Protein AF-A0A146K5E7-F1 (afdb_monomer)

Mean predicted aligned error: 3.55 Å

Sequence (218 aa):
MQFFDLKCENVTLSFTNFGGQILQYTKNGKKMLFMSKYAVMDGSKPIRGGIPICWPWFGSIRSPQHGTARTSLFTITQQSALNDLICVEMEFEDKLNELKLQEQITATPQKLQIRFKTTNLSDKFQIYSTAMHTYFAIEPQKFETRSFDGCNAFDKLQNRETIIDNLKIDCPTDLIINKTGEILFGQSNKIKLCHNGNKTVVWNPWQDASKIQDLKHY

Organism: NCBI:txid1076344

InterPro domains:
  IPR008183 Aldose 1-/Glucose-6-phosphate 1-epimerase [PF01263] (10-212)
  IPR011013 Galactose mutarotase-like domain superfamily [SSF74650] (7-210)
  IPR014718 Glycoside hydrolase-type carbohydrate-binding [G3DSA:2.70.98.10] (1-218)

pLDDT: mean 95.05, std 5.93, range [55.75, 98.88]

Solvent-accessible surface area (backbone atoms only — not comparable to full-atom values): 11903 Å² total; per-residue (Å²): 130,56,78,47,76,48,62,42,93,39,23,35,44,30,32,26,36,47,15,64,19,42,44,38,44,28,32,72,88,41,66,50,34,28,60,39,95,54,40,55,86,82,70,88,52,65,56,44,40,8,33,36,34,21,24,60,30,58,54,74,86,49,88,56,62,22,29,56,41,29,71,32,74,33,48,76,78,44,76,52,58,55,94,41,39,33,40,39,29,35,35,39,72,43,76,90,78,31,34,33,43,36,40,41,38,40,40,32,58,88,47,79,46,77,47,80,49,78,44,79,73,53,100,62,95,80,89,70,38,74,42,77,57,65,31,61,53,65,62,50,88,45,42,41,38,69,67,50,53,76,29,51,27,39,33,66,86,79,71,42,79,47,68,37,69,70,60,68,52,90,55,68,40,48,34,47,30,62,44,58,44,73,39,42,28,30,68,90,51,72,41,78,48,75,48,90,56,78,57,41,76,50,74,40,55,47,80,55,21,49,76,36,83,45,34,51,87,96

Foldseek 3Di:
DDWDWADDPFWIWIAAQQLRFTAWIGGNNRTWKDAFPLFDDPLPDAGGIGWGKQPQAAAVPDPPHSDDSRSDGWDWPDWDHDDQWTWTKTKDQDPVQQKIWIWIWIGGNVDIDIDIDIDRRDPDDDRGDIDGPTGTPADQQQKWWPQQAQWWKAWPVVRDIDGDDGDGDPAFGWIKTQDAAWTFIGHPSPDIDHDPDRTDIDGDRVVCLCVVSRSVPD

Secondary structure (DSSP, 8-state):
--EEEEE-SSEEEEEESBTT-EEEEEETTEE-B-B-TT---SSSS--SBSB-EEBS--TTSSSSTTBSGGGSBPEEEEEEEETTEEEEEEEEEETTTTEEEEEEEEE-SS-EEEEEEEEE-SSS------EE---B---GGG---STTTT-EEEETTTTEEEE-SS---SS-EEEEE---EEEEESGGG-EEEEE-SS-EEEEE-GGGGGGSGGGTT-

Radius of gyration: 17.41 Å; Cα contacts (8 Å, |Δi|>4): 526; chains: 1; bounding box: 46×33×42 Å

Nearest PDB structures (foldseek):
  2ciq-assembly1_A  TM=8.751E-01  e=3.608E-13  Saccharomyces cerevisiae S288C
  1jov-assembly1_A  TM=8.514E-01  e=2.659E-12  Haemophilus influenzae
  7wzg-assembly1_A  TM=7.069E-01  e=1.902E+00  Streptomyces sp.
  3hdj-assembly1_B  TM=7.251E-01  e=4.316E+00  Bordetella pertussis
  4hxg-assembly2_K  TM=2.641E-01  e=1.631E+00  Pyrococcus horikoshii OT3

Structure (mmCIF, N/CA/C/O backbone):
data_AF-A0A146K5E7-F1
#
_entry.id   AF-A0A146K5E7-F1
#
loop_
_atom_site.group_PDB
_atom_site.id
_atom_site.type_symbol
_atom_site.label_atom_id
_atom_site.label_alt_id
_atom_site.label_comp_id
_atom_site.label_asym_id
_atom_site.label_entity_id
_atom_site.label_seq_id
_atom_site.pdbx_PDB_ins_code
_atom_site.Cartn_x
_atom_site.Cartn_y
_atom_site.Cartn_z
_atom_site.occupancy
_atom_site.B_iso_or_equiv
_atom_site.auth_seq_id
_atom_site.auth_comp_id
_atom_site.auth_asym_id
_atom_site.auth_atom_id
_atom_site.pdbx_PDB_model_num
ATOM 1 N N . MET A 1 1 ? -4.242 -12.818 14.002 1.00 92.69 1 MET A N 1
ATOM 2 C CA . MET A 1 1 ? -4.664 -11.978 12.863 1.00 92.69 1 MET A CA 1
ATOM 3 C C . MET A 1 1 ? -6.147 -11.697 13.000 1.00 92.69 1 MET A C 1
ATOM 5 O O . MET A 1 1 ? -6.884 -12.608 13.353 1.00 92.69 1 MET A O 1
ATOM 9 N N . GLN A 1 2 ? -6.565 -10.456 12.786 1.00 97.00 2 GLN A N 1
ATOM 10 C CA . GLN A 1 2 ? -7.952 -10.002 12.895 1.00 97.00 2 GLN A CA 1
ATOM 11 C C . GLN A 1 2 ? -8.304 -9.114 11.699 1.00 97.00 2 GLN A C 1
ATOM 13 O O . GLN A 1 2 ? -7.425 -8.471 11.119 1.00 97.00 2 GLN A O 1
ATOM 18 N N . PHE A 1 3 ? -9.586 -9.086 11.344 1.00 98.12 3 PHE A N 1
ATOM 19 C CA . PHE A 1 3 ? -10.143 -8.273 10.267 1.00 98.12 3 PHE A CA 1
ATOM 20 C C . PHE A 1 3 ? -11.179 -7.322 10.840 1.00 98.12 3 PHE A C 1
ATOM 22 O O . PHE A 1 3 ? -11.959 -7.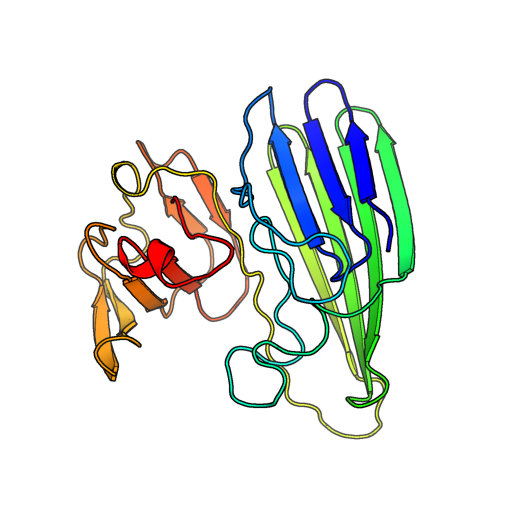707 11.711 1.00 98.12 3 PHE A O 1
ATOM 29 N N . PHE A 1 4 ? -11.182 -6.095 10.339 1.00 98.44 4 PHE A N 1
ATOM 30 C CA . PHE A 1 4 ? -11.997 -5.012 10.857 1.00 98.44 4 PHE A CA 1
ATOM 31 C C . PHE A 1 4 ? -12.701 -4.309 9.709 1.00 98.44 4 PHE A C 1
ATOM 33 O O . PHE A 1 4 ? -12.094 -4.049 8.670 1.00 98.44 4 PHE A O 1
ATOM 40 N N . ASP A 1 5 ? -13.962 -3.960 9.943 1.00 98.12 5 ASP A N 1
ATOM 41 C CA . ASP A 1 5 ? -14.767 -3.121 9.067 1.00 98.12 5 ASP A CA 1
ATOM 42 C C . ASP A 1 5 ? -15.317 -1.955 9.885 1.00 98.12 5 ASP A C 1
ATOM 44 O O . ASP A 1 5 ? -16.216 -2.128 10.710 1.00 98.12 5 ASP A O 1
ATOM 48 N N . LEU A 1 6 ? -14.790 -0.756 9.646 1.00 98.44 6 LEU A N 1
ATOM 49 C CA . LEU A 1 6 ? -15.322 0.478 10.218 1.00 98.44 6 LEU A CA 1
ATOM 50 C C . LEU A 1 6 ? -16.209 1.166 9.188 1.00 98.44 6 LEU A C 1
ATOM 52 O O . LEU A 1 6 ? -15.843 1.276 8.016 1.00 98.44 6 LEU A O 1
ATOM 56 N N . LYS A 1 7 ? -17.391 1.609 9.621 1.00 97.88 7 LYS A N 1
ATOM 57 C CA . LYS A 1 7 ? -18.431 2.154 8.745 1.00 97.88 7 LYS A CA 1
ATOM 58 C C . LYS A 1 7 ? -18.993 3.450 9.315 1.00 97.88 7 LYS A C 1
ATOM 60 O O . LYS A 1 7 ? -19.363 3.508 10.484 1.00 97.88 7 LYS A O 1
ATOM 65 N N . CYS A 1 8 ? -19.096 4.450 8.454 1.00 96.81 8 CYS A N 1
ATOM 66 C CA . CYS A 1 8 ? -19.995 5.587 8.595 1.00 96.81 8 CYS A CA 1
ATOM 67 C C . CYS A 1 8 ? -21.004 5.554 7.435 1.00 96.81 8 CYS A C 1
ATOM 69 O O . CYS A 1 8 ? -21.017 4.599 6.655 1.00 96.81 8 CYS A O 1
ATOM 71 N N . GLU A 1 9 ? -21.850 6.575 7.319 1.00 95.44 9 GLU A N 1
ATOM 72 C CA . GLU A 1 9 ? -22.898 6.640 6.298 1.00 95.44 9 GLU A CA 1
ATOM 73 C C . GLU A 1 9 ? -22.314 6.559 4.881 1.00 95.44 9 GLU A C 1
ATOM 75 O O . GLU A 1 9 ? -22.740 5.741 4.066 1.00 95.44 9 GLU A O 1
ATOM 80 N N . ASN A 1 10 ? -21.273 7.349 4.610 1.00 96.75 10 ASN A N 1
ATOM 81 C CA . ASN A 1 10 ? -20.741 7.534 3.260 1.00 96.75 10 ASN A CA 1
ATOM 82 C C . ASN A 1 10 ? -19.322 6.981 3.072 1.00 96.75 10 ASN A C 1
ATOM 84 O O . ASN A 1 10 ? -18.736 7.099 1.989 1.00 96.75 10 ASN A O 1
ATOM 88 N N . VAL A 1 11 ? -18.747 6.363 4.105 1.00 98.44 11 VAL A N 1
ATOM 89 C CA . VAL A 1 11 ? -17.398 5.794 4.058 1.00 98.44 11 VAL A CA 1
ATOM 90 C C . VAL A 1 11 ? -17.311 4.467 4.806 1.00 98.44 11 VAL A C 1
ATOM 92 O O . VAL A 1 11 ? -17.855 4.292 5.891 1.00 98.44 11 VAL A O 1
ATOM 95 N N . THR A 1 12 ? -16.604 3.505 4.219 1.00 98.56 12 THR A N 1
ATOM 96 C CA . THR A 1 12 ? -16.236 2.240 4.863 1.00 98.56 12 THR A CA 1
ATOM 97 C C . THR A 1 12 ? -14.750 1.983 4.660 1.00 98.56 12 THR A C 1
ATOM 99 O O . THR A 1 12 ? -14.242 2.119 3.542 1.00 98.56 12 THR A O 1
ATOM 102 N N . LEU A 1 13 ? -14.069 1.579 5.729 1.00 98.81 13 LEU A N 1
ATOM 103 C CA . LEU A 1 13 ? -12.675 1.155 5.715 1.00 98.81 13 LEU A CA 1
ATOM 104 C C . LEU A 1 13 ? -12.583 -0.280 6.239 1.00 98.81 13 LEU A C 1
ATOM 106 O O . LEU A 1 13 ? -12.915 -0.539 7.396 1.00 98.81 13 LEU A O 1
ATOM 110 N N . SER A 1 14 ? -12.103 -1.183 5.389 1.00 98.81 14 SER A N 1
ATOM 111 C CA . SER A 1 14 ? -11.778 -2.561 5.755 1.00 98.81 14 SER A CA 1
ATOM 112 C C . SER A 1 14 ? -10.267 -2.698 5.892 1.00 98.81 14 SER A C 1
ATOM 114 O O . SER A 1 14 ? -9.534 -2.318 4.972 1.00 98.81 14 SER A O 1
ATOM 116 N N . PHE A 1 15 ? -9.786 -3.259 6.996 1.00 98.81 15 PHE A N 1
ATOM 117 C CA . PHE A 1 15 ? -8.355 -3.443 7.255 1.00 98.81 15 PHE A CA 1
ATOM 118 C C . PHE A 1 15 ? -8.085 -4.687 8.107 1.00 98.81 15 PHE A C 1
ATOM 120 O O . PHE A 1 15 ? -8.995 -5.300 8.666 1.00 98.81 15 PHE A O 1
ATOM 127 N N . THR A 1 16 ? -6.820 -5.083 8.195 1.00 98.75 16 THR A N 1
ATOM 128 C CA . THR A 1 16 ? -6.357 -6.149 9.085 1.00 98.75 16 THR A CA 1
ATOM 129 C C . THR A 1 16 ? -5.114 -5.706 9.837 1.00 98.75 16 THR A C 1
ATOM 131 O O . THR A 1 16 ? -4.283 -4.966 9.314 1.00 98.75 16 THR A O 1
ATOM 134 N N . ASN A 1 17 ? -4.959 -6.193 11.067 1.00 98.38 17 ASN A N 1
ATOM 135 C CA . ASN A 1 17 ? -3.729 -5.970 11.815 1.00 98.38 17 ASN A CA 1
ATOM 136 C C . ASN A 1 17 ? -2.553 -6.814 11.291 1.00 98.38 17 ASN A C 1
ATOM 138 O O . ASN A 1 17 ? -1.414 -6.567 11.665 1.00 98.38 17 ASN A O 1
ATOM 142 N N . PHE A 1 18 ? -2.790 -7.802 10.425 1.00 98.62 18 PHE A N 1
ATOM 143 C CA . PHE A 1 18 ? -1.712 -8.479 9.711 1.00 98.62 18 PHE A CA 1
ATOM 144 C C . PHE A 1 18 ? -1.231 -7.603 8.555 1.00 98.62 18 PHE A C 1
ATOM 146 O O . PHE A 1 18 ? -1.977 -7.282 7.635 1.00 98.62 18 PHE A O 1
ATOM 153 N N . GLY A 1 19 ? 0.022 -7.182 8.625 1.00 98.38 19 GLY A N 1
ATOM 154 C CA . GLY A 1 19 ? 0.629 -6.283 7.662 1.00 98.38 19 GLY A CA 1
ATOM 155 C C . GLY A 1 19 ? 0.260 -4.811 7.812 1.00 98.38 19 GLY A C 1
ATOM 156 O O . GLY A 1 19 ? 0.657 -4.042 6.940 1.00 98.38 19 GLY A O 1
ATOM 157 N N . GLY A 1 20 ? -0.525 -4.435 8.834 1.00 98.25 20 GLY A N 1
ATOM 158 C CA . GLY A 1 20 ? -1.159 -3.108 8.904 1.00 98.25 20 GLY A CA 1
ATOM 159 C C . GLY A 1 20 ? -2.031 -2.824 7.674 1.00 98.25 20 GLY A C 1
ATOM 160 O O . GLY A 1 20 ? -2.180 -1.695 7.229 1.00 98.25 20 GLY A O 1
ATOM 161 N N . GLN A 1 21 ? -2.537 -3.869 7.016 1.00 98.81 21 GLN A N 1
ATOM 162 C CA . GLN A 1 21 ? -2.952 -3.746 5.629 1.00 98.81 21 GLN A CA 1
ATOM 163 C C . GLN A 1 21 ? -4.383 -3.219 5.507 1.00 98.81 21 GLN A C 1
ATOM 165 O O . GLN A 1 21 ? -5.346 -3.866 5.931 1.00 98.81 21 GLN A O 1
ATOM 170 N N . ILE A 1 22 ? -4.540 -2.087 4.818 1.00 98.88 22 ILE A N 1
ATOM 171 C CA . ILE A 1 22 ? -5.841 -1.655 4.299 1.00 98.88 22 ILE A CA 1
ATOM 172 C C . ILE A 1 22 ? -6.260 -2.626 3.194 1.00 98.88 22 ILE A C 1
ATOM 174 O O . ILE A 1 22 ? -5.533 -2.829 2.221 1.00 98.88 22 ILE A O 1
ATOM 178 N N . LEU A 1 23 ? -7.451 -3.204 3.326 1.00 98.75 23 LEU A N 1
ATOM 179 C CA . LEU A 1 23 ? -8.024 -4.154 2.372 1.00 98.75 23 LEU A CA 1
ATOM 180 C C . LEU A 1 23 ? -8.974 -3.461 1.397 1.00 98.75 23 LEU A C 1
ATOM 182 O O . LEU A 1 23 ? -8.960 -3.735 0.200 1.00 98.75 23 LEU A O 1
ATOM 186 N N . GLN A 1 24 ? -9.806 -2.546 1.892 1.00 98.62 24 GLN A N 1
ATOM 187 C CA . GLN A 1 24 ? -10.763 -1.826 1.063 1.00 98.62 24 GLN A CA 1
ATOM 188 C C . GLN A 1 24 ? -11.038 -0.434 1.625 1.00 98.62 24 GLN A C 1
ATOM 190 O O . GLN A 1 24 ? -11.149 -0.245 2.831 1.00 98.62 24 GLN A O 1
ATOM 195 N N . TYR A 1 25 ? -11.214 0.526 0.723 1.00 98.69 25 TYR A N 1
ATOM 196 C CA . TYR A 1 25 ? -11.738 1.850 1.024 1.00 98.69 25 TYR A CA 1
ATOM 197 C C . TYR A 1 25 ? -12.917 2.097 0.090 1.00 98.69 25 TYR A C 1
ATOM 199 O O . TYR A 1 25 ? -12.762 2.145 -1.132 1.00 98.69 25 TYR A O 1
ATOM 207 N N . THR A 1 26 ? -14.107 2.203 0.671 1.00 98.38 26 THR A N 1
ATOM 208 C CA . THR A 1 26 ? -15.344 2.465 -0.064 1.00 98.38 26 THR A CA 1
ATOM 209 C C . THR A 1 26 ? -15.821 3.862 0.288 1.00 98.38 26 THR A C 1
ATOM 211 O O . THR A 1 26 ? -16.031 4.152 1.462 1.00 98.38 26 THR A O 1
ATOM 214 N N . LYS A 1 27 ? -16.007 4.716 -0.720 1.00 96.62 27 LYS A N 1
ATOM 215 C CA . LYS A 1 27 ? -16.558 6.067 -0.557 1.00 96.62 27 LYS A CA 1
ATOM 216 C C . LYS A 1 27 ? -17.811 6.222 -1.404 1.00 96.62 27 LYS A C 1
ATOM 218 O O . LYS A 1 27 ? -17.782 5.866 -2.581 1.00 96.62 27 LYS A O 1
ATOM 223 N N . ASN A 1 28 ? -18.900 6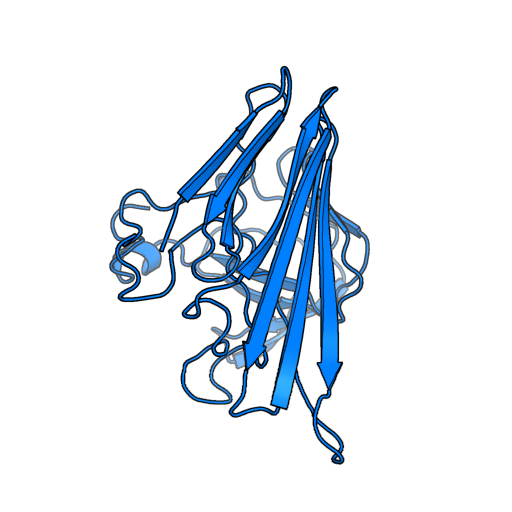.726 -0.829 1.00 96.12 28 ASN A N 1
ATOM 224 C CA . ASN A 1 28 ? -20.189 6.910 -1.51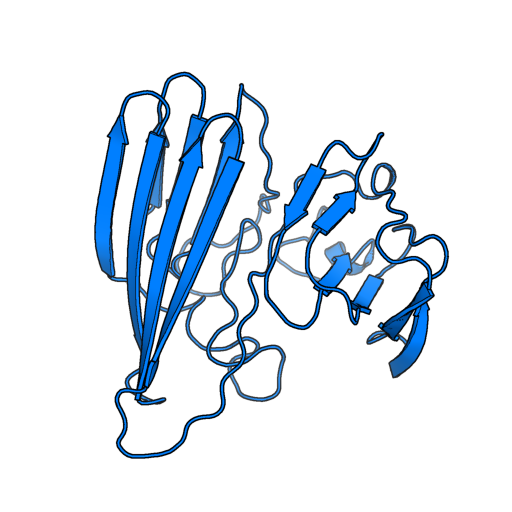1 1.00 96.12 28 ASN A CA 1
ATOM 225 C C . ASN A 1 28 ? -20.618 5.651 -2.296 1.00 96.12 28 ASN A C 1
ATOM 227 O O . ASN A 1 28 ? -20.927 5.717 -3.484 1.00 96.12 28 ASN A O 1
ATOM 231 N N . GLY A 1 29 ? -20.496 4.473 -1.673 1.00 95.31 29 GLY A N 1
ATOM 232 C CA . GLY A 1 29 ? -20.800 3.177 -2.297 1.00 95.31 29 GLY A CA 1
ATOM 233 C C . GLY A 1 29 ? -19.790 2.670 -3.341 1.00 95.31 29 GLY A C 1
ATOM 234 O O . GLY A 1 29 ? -19.919 1.542 -3.816 1.00 95.31 29 GLY A O 1
ATOM 235 N N . LYS A 1 30 ? -18.752 3.441 -3.691 1.00 95.44 30 LYS A N 1
ATOM 236 C CA . LYS A 1 30 ? -17.731 3.053 -4.675 1.00 95.44 30 LYS A CA 1
ATOM 237 C C . LYS A 1 30 ? -16.485 2.474 -4.006 1.00 95.44 30 LYS A C 1
ATOM 239 O O . LYS A 1 30 ? -15.800 3.172 -3.258 1.00 95.44 30 LYS A O 1
ATOM 244 N N . LYS A 1 31 ? -16.154 1.221 -4.335 1.00 96.69 31 LYS A N 1
ATOM 245 C CA . LYS A 1 31 ? -14.881 0.580 -3.962 1.00 96.69 31 LYS A CA 1
ATOM 246 C C . LYS A 1 31 ? -13.724 1.231 -4.714 1.00 96.69 31 LYS A C 1
ATOM 248 O O . LYS A 1 31 ? -13.786 1.382 -5.934 1.00 96.69 31 LYS A O 1
ATOM 253 N N . MET A 1 32 ? -12.676 1.603 -3.989 1.00 97.56 32 MET A N 1
ATOM 254 C CA . MET A 1 32 ? -11.515 2.296 -4.551 1.00 97.56 32 MET A CA 1
ATOM 255 C C . MET A 1 32 ? -10.300 1.383 -4.718 1.00 97.56 32 MET A C 1
ATOM 257 O O . MET A 1 32 ? -9.424 1.686 -5.530 1.00 97.56 32 MET A O 1
ATOM 261 N N . LEU A 1 33 ? -10.246 0.274 -3.978 1.00 98.19 33 LEU A N 1
ATOM 262 C CA . LEU A 1 33 ? -9.114 -0.646 -3.968 1.00 98.19 33 LEU A CA 1
ATOM 263 C C . LEU A 1 33 ? -9.488 -1.997 -4.572 1.00 98.19 33 LEU A C 1
ATOM 265 O O . LEU A 1 33 ? -10.589 -2.514 -4.366 1.00 98.19 33 LEU A O 1
ATOM 269 N N . PHE A 1 34 ? -8.558 -2.572 -5.322 1.00 97.06 34 PHE A N 1
ATOM 270 C CA . PHE A 1 34 ? -8.668 -3.927 -5.834 1.00 97.06 34 PHE A CA 1
ATOM 271 C C . PHE A 1 34 ? -8.241 -4.921 -4.754 1.00 97.06 34 PHE A C 1
ATOM 273 O O . PHE A 1 34 ? -7.200 -4.758 -4.123 1.00 97.06 34 PHE A O 1
ATOM 280 N N . MET A 1 35 ? -9.024 -5.983 -4.591 1.00 96.50 35 MET A N 1
ATOM 281 C CA . MET A 1 35 ? -8.689 -7.144 -3.774 1.00 96.50 35 MET A CA 1
ATOM 282 C C . MET A 1 35 ? -8.812 -8.393 -4.627 1.00 96.50 35 MET A C 1
ATOM 284 O O . MET A 1 35 ? -9.815 -8.563 -5.323 1.00 96.50 35 MET A O 1
ATOM 288 N N . SER A 1 36 ? -7.818 -9.278 -4.561 1.00 95.19 36 SER A N 1
ATOM 289 C CA . SER A 1 36 ? -7.945 -10.560 -5.238 1.00 95.19 36 SER A CA 1
ATOM 290 C C . SER A 1 36 ? -9.013 -11.421 -4.570 1.00 95.19 36 SER A C 1
ATOM 292 O O . SER A 1 36 ? -9.027 -11.576 -3.350 1.00 95.19 36 SER A O 1
ATOM 294 N N . LYS A 1 37 ? -9.852 -12.065 -5.388 1.00 91.62 37 LYS A N 1
ATOM 295 C CA . LYS A 1 37 ? -10.799 -13.097 -4.940 1.00 91.62 37 LYS A CA 1
ATOM 296 C C . LYS A 1 37 ? -10.119 -14.381 -4.439 1.00 91.62 37 LYS A C 1
ATOM 298 O O . LYS A 1 37 ? -10.773 -15.193 -3.800 1.00 91.62 37 LYS A O 1
ATOM 303 N N . TYR A 1 38 ? -8.824 -14.548 -4.720 1.00 92.50 38 TYR A N 1
ATOM 304 C CA . TYR A 1 38 ? -7.989 -15.663 -4.256 1.00 92.50 38 TYR A CA 1
ATOM 305 C C . TYR A 1 38 ? -6.900 -15.207 -3.284 1.00 92.50 38 TYR A C 1
ATOM 307 O O . TYR A 1 38 ? -5.903 -15.903 -3.103 1.00 92.50 38 TYR A O 1
ATOM 315 N N . ALA A 1 39 ? -7.043 -14.016 -2.696 1.00 93.88 39 ALA A N 1
ATOM 316 C CA . ALA A 1 39 ? -6.140 -13.597 -1.639 1.00 93.88 39 ALA A CA 1
ATOM 317 C C . ALA A 1 39 ? -6.180 -14.630 -0.503 1.00 93.88 39 ALA A C 1
ATOM 319 O O . ALA A 1 39 ? -7.252 -15.004 -0.028 1.00 93.88 39 ALA A O 1
ATOM 320 N N . VAL A 1 40 ? -5.006 -15.092 -0.079 1.00 94.25 40 VAL A N 1
ATOM 321 C CA . VAL A 1 40 ? -4.879 -15.961 1.090 1.00 94.25 40 VAL A CA 1
ATOM 322 C C . VAL A 1 40 ? -4.871 -15.084 2.338 1.00 94.25 40 VAL A C 1
ATOM 324 O O . VAL A 1 40 ? -4.074 -14.155 2.446 1.00 94.25 40 VAL A O 1
ATOM 327 N N . MET A 1 41 ? -5.801 -15.371 3.248 1.00 95.12 41 MET A N 1
ATOM 328 C CA . MET A 1 41 ? -6.160 -14.521 4.390 1.00 95.12 41 MET A CA 1
ATOM 329 C C . MET A 1 41 ? -5.860 -15.202 5.738 1.00 95.12 41 MET A C 1
ATOM 331 O O . MET A 1 41 ? -6.421 -14.824 6.760 1.00 95.12 41 MET A O 1
ATOM 335 N N . ASP A 1 42 ? -5.004 -16.226 5.743 1.00 94.88 42 ASP A N 1
ATOM 336 C CA . ASP A 1 42 ? -4.651 -17.032 6.924 1.00 94.88 42 ASP A CA 1
ATOM 337 C C . ASP A 1 42 ? -3.335 -16.594 7.601 1.00 94.88 42 ASP A C 1
ATOM 339 O O . ASP A 1 42 ? -2.924 -17.176 8.603 1.00 94.88 42 ASP A O 1
ATOM 343 N N . GLY A 1 43 ? -2.670 -15.569 7.059 1.00 94.50 43 GLY A N 1
ATOM 344 C CA . GLY A 1 43 ? -1.390 -15.061 7.556 1.00 94.50 43 GLY A CA 1
ATOM 345 C C . GLY A 1 43 ? -0.158 -15.860 7.112 1.00 94.50 43 GLY A C 1
ATOM 346 O O . GLY A 1 43 ? 0.955 -15.502 7.487 1.00 94.50 43 GLY A O 1
ATOM 347 N N . SER A 1 44 ? -0.311 -16.905 6.291 1.00 94.00 44 SER A N 1
ATOM 348 C CA . SER A 1 44 ? 0.812 -17.706 5.772 1.00 94.00 44 SER A CA 1
ATOM 349 C C . SER A 1 44 ? 1.676 -16.963 4.749 1.00 94.00 44 SER A C 1
ATOM 351 O O . SER A 1 44 ? 2.833 -17.322 4.529 1.00 94.00 44 SER A O 1
ATOM 353 N N . LYS A 1 45 ? 1.127 -15.926 4.105 1.00 94.38 45 LYS A N 1
ATOM 354 C CA . LYS A 1 45 ? 1.814 -15.103 3.102 1.00 94.38 45 LYS A CA 1
ATOM 355 C C . LYS A 1 45 ? 1.196 -13.702 2.991 1.00 94.38 45 LYS A C 1
ATOM 357 O O . LYS A 1 45 ? 0.089 -13.491 3.485 1.00 94.38 45 LYS A O 1
ATOM 362 N N . PRO A 1 46 ? 1.873 -12.743 2.326 1.00 96.12 46 PRO A N 1
ATOM 363 C CA . PRO A 1 46 ? 1.315 -11.413 2.097 1.00 96.12 46 PRO A CA 1
ATOM 364 C C . PRO A 1 46 ? -0.033 -11.454 1.368 1.00 96.12 46 PRO A C 1
ATOM 366 O O . PRO A 1 46 ? -0.200 -12.183 0.386 1.00 96.12 46 PRO A O 1
ATOM 369 N N . ILE A 1 47 ? -0.965 -10.608 1.800 1.00 97.44 47 ILE A N 1
ATOM 370 C CA . ILE A 1 47 ? -2.307 -10.522 1.221 1.00 97.44 47 ILE A CA 1
ATOM 371 C C . ILE A 1 47 ? -2.256 -9.822 -0.143 1.00 97.44 47 ILE A C 1
ATOM 373 O O . ILE A 1 47 ? -1.706 -8.726 -0.292 1.00 97.44 47 ILE A O 1
ATOM 377 N N . ARG A 1 48 ? -2.885 -10.433 -1.154 1.00 96.88 48 ARG A N 1
ATOM 378 C CA . ARG A 1 48 ? -2.927 -9.909 -2.526 1.00 96.88 48 ARG A CA 1
ATOM 379 C C . ARG A 1 48 ? -4.075 -8.912 -2.737 1.00 96.88 48 ARG A C 1
ATOM 381 O O . ARG A 1 48 ? -5.211 -9.307 -3.000 1.00 96.88 48 ARG A O 1
ATOM 388 N N . GLY A 1 49 ? -3.746 -7.624 -2.718 1.00 97.44 49 GLY A N 1
ATOM 389 C CA . GLY A 1 49 ? -4.671 -6.517 -2.977 1.00 97.44 49 GLY A CA 1
ATOM 390 C C . GLY A 1 49 ? -4.624 -5.461 -1.876 1.00 97.44 49 GLY A C 1
ATOM 391 O O . GLY A 1 49 ? -3.798 -5.552 -0.975 1.00 97.44 49 GLY A O 1
ATOM 392 N N . GLY A 1 50 ? -5.497 -4.460 -1.936 1.00 98.56 50 GLY A N 1
ATOM 393 C CA . GLY A 1 50 ? -5.550 -3.396 -0.941 1.00 98.56 50 GLY A CA 1
ATOM 394 C C . GLY A 1 50 ? -4.286 -2.540 -0.988 1.00 98.56 50 GLY A C 1
ATOM 395 O O . GLY A 1 50 ? -3.869 -2.107 -2.064 1.00 98.56 50 GLY A O 1
ATOM 396 N N . ILE A 1 51 ? -3.667 -2.295 0.167 1.00 98.69 51 ILE A N 1
ATOM 397 C CA . ILE A 1 51 ? -2.436 -1.501 0.289 1.00 98.69 51 ILE A CA 1
ATOM 398 C C . ILE A 1 51 ? -1.409 -2.245 1.158 1.00 98.69 51 ILE A C 1
ATOM 400 O O . ILE A 1 51 ? -1.259 -1.925 2.335 1.00 98.69 51 ILE A O 1
ATOM 404 N N . PRO A 1 52 ? -0.690 -3.249 0.621 1.00 98.56 52 PRO A N 1
ATOM 405 C CA . PRO A 1 52 ? 0.419 -3.868 1.335 1.00 98.56 52 PRO A CA 1
ATOM 406 C C . PRO A 1 52 ? 1.537 -2.859 1.621 1.00 98.56 52 PRO A C 1
ATOM 408 O O . PRO A 1 52 ? 1.885 -2.035 0.766 1.00 98.56 52 PRO A O 1
ATOM 411 N N . ILE A 1 53 ? 2.150 -2.978 2.796 1.00 98.50 53 ILE A N 1
ATOM 412 C CA . ILE A 1 53 ? 3.259 -2.126 3.230 1.00 98.50 53 ILE A CA 1
ATOM 413 C C . ILE A 1 53 ? 4.592 -2.804 2.891 1.00 98.50 53 ILE A C 1
ATOM 415 O O . ILE A 1 53 ? 4.924 -3.855 3.441 1.00 98.50 53 ILE A O 1
ATOM 419 N N . CYS A 1 54 ? 5.378 -2.200 1.995 1.00 98.44 54 CYS A N 1
ATOM 420 C CA . CYS A 1 54 ? 6.768 -2.602 1.775 1.00 98.44 54 CYS A CA 1
ATOM 421 C C . CYS A 1 54 ? 7.662 -1.818 2.737 1.00 98.44 54 CYS A C 1
ATOM 423 O O . CYS A 1 54 ? 7.839 -0.619 2.526 1.00 98.44 54 CYS A O 1
ATOM 425 N N . TRP A 1 55 ? 8.187 -2.456 3.782 1.00 98.56 55 TRP A N 1
ATOM 426 C CA . TRP A 1 55 ? 9.030 -1.813 4.796 1.00 98.56 55 TRP A CA 1
ATOM 427 C C . TRP A 1 55 ? 9.760 -2.878 5.640 1.00 98.56 55 TRP A C 1
ATOM 429 O O . TRP A 1 55 ? 9.149 -3.914 5.923 1.00 98.56 55 TRP A O 1
ATOM 439 N N . PRO A 1 56 ? 11.031 -2.679 6.051 1.00 97.75 56 PRO A N 1
ATOM 440 C CA . PRO A 1 56 ? 11.862 -1.484 5.856 1.00 97.75 56 PRO A CA 1
ATOM 441 C C . PRO A 1 56 ? 12.691 -1.497 4.561 1.00 97.75 56 PRO A C 1
ATOM 443 O O . PRO A 1 56 ? 13.623 -0.706 4.410 1.00 97.75 56 PRO A O 1
ATOM 446 N N . TRP A 1 57 ? 12.374 -2.372 3.603 1.00 97.62 57 TRP A N 1
ATOM 447 C CA . TRP A 1 57 ? 12.943 -2.293 2.260 1.00 97.62 57 TRP A CA 1
ATOM 448 C C . TRP A 1 57 ? 11.925 -2.568 1.156 1.00 97.62 57 TRP A C 1
ATOM 450 O O . TRP A 1 57 ? 10.964 -3.318 1.328 1.00 97.62 57 TRP A O 1
ATOM 460 N N . PHE A 1 58 ? 12.167 -1.983 -0.016 1.00 95.81 58 PHE A N 1
ATOM 461 C CA . PHE A 1 58 ? 11.440 -2.269 -1.246 1.00 95.81 58 PHE A CA 1
ATOM 462 C C . PHE A 1 58 ? 12.188 -3.288 -2.121 1.00 95.81 58 PHE A C 1
ATOM 464 O O . PHE A 1 58 ? 13.416 -3.293 -2.197 1.00 95.81 58 PHE A O 1
ATOM 471 N N . GLY A 1 59 ? 11.438 -4.138 -2.824 1.00 93.44 59 GLY A N 1
ATOM 472 C CA . GLY A 1 59 ? 11.990 -5.105 -3.768 1.00 93.44 59 GLY A CA 1
ATOM 473 C C . GLY A 1 59 ? 12.757 -6.241 -3.090 1.00 93.44 59 GLY A C 1
ATOM 474 O O . GLY A 1 59 ? 12.520 -6.576 -1.931 1.00 93.44 59 GLY A O 1
ATOM 475 N N . SER A 1 60 ? 13.653 -6.873 -3.840 1.00 93.94 60 SER A N 1
ATOM 476 C CA . SER A 1 60 ? 14.399 -8.074 -3.438 1.00 93.94 60 SER A CA 1
ATOM 477 C C . SER A 1 60 ? 15.805 -7.775 -2.916 1.00 93.94 60 SER A C 1
ATOM 479 O O . SER A 1 60 ? 16.658 -8.654 -2.941 1.00 93.94 60 SER A O 1
ATOM 481 N N . ILE A 1 61 ? 16.065 -6.547 -2.449 1.00 92.44 61 ILE A N 1
ATOM 482 C CA . ILE A 1 61 ? 17.384 -6.179 -1.906 1.00 92.44 61 ILE A CA 1
ATOM 483 C C . ILE A 1 61 ? 17.756 -7.008 -0.665 1.00 92.44 61 ILE A C 1
ATOM 485 O O . ILE A 1 61 ? 18.933 -7.200 -0.376 1.00 92.44 61 ILE A O 1
ATOM 489 N N . ARG A 1 62 ? 16.752 -7.517 0.059 1.00 92.38 62 ARG A N 1
ATOM 490 C CA . ARG A 1 62 ? 16.884 -8.472 1.164 1.00 92.38 62 ARG A CA 1
ATOM 491 C C . ARG A 1 62 ? 15.709 -9.451 1.145 1.00 92.38 62 ARG A C 1
ATOM 493 O O . ARG A 1 62 ? 14.685 -9.188 0.509 1.00 92.38 62 ARG A O 1
ATOM 500 N N . SER A 1 63 ? 15.867 -10.566 1.855 1.00 91.75 63 SER A N 1
ATOM 501 C CA . SER A 1 63 ? 14.798 -11.537 2.095 1.00 91.75 63 SER A CA 1
ATOM 502 C C . SER A 1 63 ? 14.116 -11.264 3.444 1.00 91.75 63 SER A C 1
ATOM 504 O O . SER A 1 63 ? 14.827 -11.005 4.416 1.00 91.75 63 SER A O 1
ATOM 506 N N . PRO A 1 64 ? 12.775 -11.329 3.535 1.00 94.69 64 PRO A N 1
ATOM 507 C CA . PRO A 1 64 ? 11.832 -11.535 2.431 1.00 94.69 64 PRO A CA 1
ATOM 508 C C . PRO A 1 64 ? 11.751 -10.324 1.488 1.00 94.69 64 PRO A C 1
ATOM 510 O O . PRO A 1 64 ? 12.026 -9.190 1.875 1.00 94.69 64 PRO A O 1
ATOM 513 N N . GLN A 1 65 ? 11.341 -10.551 0.236 1.00 95.31 65 GLN A N 1
ATOM 514 C CA . GLN A 1 65 ? 11.085 -9.459 -0.707 1.00 95.31 65 GLN A CA 1
ATOM 515 C C . GLN A 1 65 ? 10.068 -8.471 -0.104 1.00 95.31 65 GLN A C 1
ATOM 517 O O . GLN A 1 65 ? 9.043 -8.898 0.432 1.00 95.31 65 GLN A O 1
ATOM 522 N N . HIS A 1 66 ? 10.317 -7.170 -0.264 1.00 97.06 66 HIS A N 1
ATOM 523 C CA . HIS A 1 66 ? 9.501 -6.059 0.245 1.00 97.06 66 HIS A CA 1
ATOM 524 C C . HIS A 1 66 ? 9.416 -5.935 1.775 1.00 97.06 66 HIS A C 1
ATOM 526 O O . HIS A 1 66 ? 8.462 -5.350 2.289 1.00 97.06 66 HIS A O 1
ATOM 532 N N . GLY A 1 67 ? 10.400 -6.446 2.508 1.00 97.12 67 GLY A N 1
AT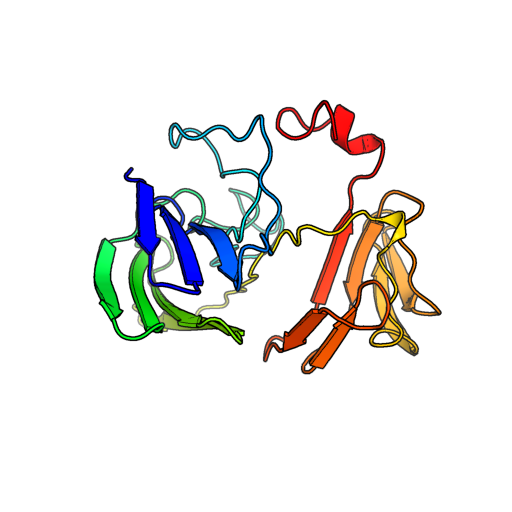OM 533 C CA . GLY A 1 67 ? 10.445 -6.237 3.946 1.00 97.12 67 GLY A CA 1
ATOM 534 C C . GLY A 1 67 ? 9.513 -7.145 4.731 1.00 97.12 67 GLY A C 1
ATOM 535 O O . GLY A 1 67 ? 8.862 -8.047 4.204 1.00 97.12 67 GLY A O 1
ATOM 536 N N . THR A 1 68 ? 9.492 -6.890 6.030 1.00 97.19 68 THR A N 1
ATOM 537 C CA . THR A 1 68 ? 8.838 -7.704 7.055 1.00 97.19 68 THR A CA 1
ATOM 538 C C . THR A 1 68 ? 7.445 -7.190 7.402 1.00 97.19 68 THR A C 1
ATOM 540 O O . THR A 1 68 ? 6.607 -7.984 7.821 1.00 97.19 68 THR A O 1
ATOM 543 N N . ALA A 1 69 ? 7.161 -5.896 7.184 1.00 98.19 69 ALA A N 1
ATOM 544 C CA . ALA A 1 69 ? 5.922 -5.256 7.632 1.00 98.19 69 ALA A CA 1
ATOM 545 C C . ALA A 1 69 ? 4.671 -6.023 7.190 1.00 98.19 69 ALA A C 1
ATOM 547 O O . ALA A 1 69 ? 3.915 -6.470 8.043 1.00 98.19 69 ALA A O 1
ATOM 548 N N . ARG A 1 70 ? 4.496 -6.270 5.882 1.00 98.06 70 ARG A N 1
ATOM 549 C CA . ARG A 1 70 ? 3.318 -6.950 5.295 1.00 98.06 70 ARG A CA 1
ATOM 550 C C . ARG A 1 70 ? 3.080 -8.405 5.734 1.00 98.06 70 ARG A C 1
ATOM 552 O O . ARG A 1 70 ? 2.108 -9.008 5.290 1.00 98.06 70 ARG A O 1
ATOM 559 N N . THR A 1 71 ? 3.972 -8.985 6.533 1.00 97.19 71 THR A N 1
ATOM 560 C CA . THR A 1 71 ? 3.841 -10.340 7.100 1.00 97.19 71 THR A CA 1
ATOM 561 C C . THR A 1 71 ? 3.839 -10.353 8.628 1.00 97.19 71 THR A C 1
ATOM 563 O O . THR A 1 71 ? 3.818 -11.421 9.231 1.00 97.19 71 THR A O 1
ATOM 566 N N . SER A 1 72 ? 3.877 -9.183 9.263 1.00 98.00 72 SER A N 1
ATOM 567 C CA . SER A 1 72 ? 3.917 -9.036 10.717 1.00 98.00 72 SER A CA 1
ATOM 568 C C . SER A 1 72 ? 2.556 -8.651 11.279 1.00 98.00 72 SER A C 1
ATOM 570 O O . SER A 1 72 ? 1.728 -8.061 10.590 1.00 98.00 72 SER A O 1
ATOM 572 N N . LEU A 1 73 ? 2.317 -8.946 12.555 1.00 98.31 73 LEU A N 1
ATOM 573 C CA . LEU A 1 73 ? 1.154 -8.419 13.266 1.00 98.31 73 LEU A CA 1
ATOM 574 C C . LEU A 1 73 ? 1.477 -7.034 13.824 1.00 98.31 73 LEU A C 1
ATOM 576 O O . LEU A 1 73 ? 2.450 -6.864 14.555 1.00 98.31 73 LEU A O 1
ATOM 580 N N . PHE A 1 74 ? 0.633 -6.069 13.487 1.00 98.69 74 PHE A N 1
ATOM 581 C CA . PHE A 1 74 ? 0.631 -4.735 14.058 1.00 98.69 74 PHE A CA 1
ATOM 582 C C . PHE A 1 74 ? -0.265 -4.715 15.299 1.00 98.69 74 PHE A C 1
ATOM 584 O O . PHE A 1 74 ? -1.270 -5.433 15.392 1.00 98.69 74 PHE A O 1
ATOM 591 N N . THR A 1 75 ? 0.085 -3.846 16.237 1.00 98.69 75 THR A N 1
ATOM 592 C CA . THR A 1 75 ? -0.766 -3.473 17.365 1.00 98.69 75 THR A CA 1
ATOM 593 C C . THR A 1 75 ? -1.665 -2.326 16.928 1.00 98.69 75 THR A C 1
ATOM 595 O O . THR A 1 75 ? -1.165 -1.316 16.445 1.00 98.69 75 THR A O 1
ATOM 598 N N . ILE A 1 76 ? -2.981 -2.460 17.101 1.00 98.56 76 ILE A N 1
ATOM 599 C CA . ILE A 1 76 ? -3.923 -1.351 16.898 1.00 98.56 76 ILE A CA 1
ATOM 600 C C . ILE A 1 76 ? -3.917 -0.500 18.164 1.00 98.56 76 ILE A C 1
ATOM 602 O O . ILE A 1 76 ? -4.268 -0.989 19.237 1.00 98.56 76 ILE A O 1
ATOM 606 N N . THR A 1 77 ? -3.516 0.761 18.042 1.00 98.50 77 THR A N 1
ATOM 607 C CA . THR A 1 77 ? -3.440 1.712 19.163 1.00 98.50 77 THR A CA 1
ATOM 608 C C . THR A 1 77 ? -4.666 2.612 19.233 1.00 98.50 77 THR A C 1
ATOM 610 O O . THR A 1 77 ? -5.031 3.067 20.315 1.00 98.50 77 THR A O 1
ATOM 613 N N . GLN A 1 78 ? -5.340 2.839 18.102 1.00 97.94 78 GLN A N 1
ATOM 614 C CA . GLN A 1 78 ? -6.567 3.624 18.040 1.00 97.94 78 GLN A CA 1
ATOM 615 C C . GLN A 1 78 ? -7.468 3.149 16.900 1.00 97.94 78 GLN A C 1
ATOM 617 O O . GLN A 1 78 ? -6.996 2.820 15.814 1.00 97.94 78 GLN A O 1
ATOM 622 N N . GLN A 1 79 ? -8.780 3.171 17.130 1.00 97.75 79 GLN A N 1
ATOM 623 C CA . GLN A 1 79 ? -9.781 3.039 16.077 1.00 97.75 79 GLN A CA 1
ATOM 624 C C . GLN A 1 79 ? -11.042 3.837 16.428 1.00 97.75 79 GLN A C 1
ATOM 626 O O . GLN A 1 79 ? -11.509 3.795 17.568 1.00 97.75 79 GLN A O 1
ATOM 631 N N . SER A 1 80 ? -11.603 4.562 15.465 1.00 98.19 80 SER A N 1
ATOM 632 C CA . SER A 1 80 ? -12.868 5.283 15.622 1.00 98.19 80 SER A CA 1
ATOM 633 C C . SER A 1 80 ? -13.589 5.463 14.287 1.00 98.19 80 SER A C 1
ATOM 635 O O . SER A 1 80 ? -12.968 5.480 13.224 1.00 98.19 80 SER A O 1
ATOM 637 N N . ALA A 1 81 ? -14.914 5.588 14.354 1.00 98.12 81 ALA A N 1
ATOM 638 C CA . ALA A 1 81 ? -15.784 5.880 13.220 1.00 98.12 81 ALA A CA 1
ATOM 639 C C . ALA A 1 81 ? -16.925 6.781 13.705 1.00 98.12 81 ALA A C 1
ATOM 641 O O . ALA A 1 81 ? -17.804 6.330 14.437 1.00 98.12 81 ALA A O 1
ATOM 642 N N . LEU A 1 82 ? -16.884 8.065 13.351 1.00 97.06 82 LEU A N 1
ATOM 643 C CA . LEU A 1 82 ? -17.868 9.055 13.788 1.00 97.06 82 LEU A CA 1
ATOM 644 C C . LEU A 1 82 ? -18.005 10.154 12.733 1.00 97.06 82 LEU A C 1
ATOM 646 O O . LEU A 1 82 ? -16.997 10.645 12.241 1.00 97.06 82 LEU A O 1
ATOM 650 N N . ASN A 1 83 ? -19.235 10.574 12.420 1.00 95.06 83 ASN A N 1
ATOM 651 C CA . ASN A 1 83 ? -19.516 11.704 11.520 1.00 95.06 83 ASN A CA 1
ATOM 652 C C . ASN A 1 83 ? -18.754 11.637 10.179 1.00 95.06 83 ASN A C 1
ATOM 654 O O . ASN A 1 83 ? -18.086 12.594 9.793 1.00 95.06 83 ASN A O 1
ATOM 658 N N . ASP A 1 84 ? -18.814 10.490 9.492 1.00 95.81 84 ASP A N 1
ATOM 659 C CA . ASP A 1 84 ? -18.112 10.255 8.217 1.00 95.81 84 ASP A CA 1
ATOM 660 C C . ASP A 1 84 ? -16.577 10.417 8.280 1.00 95.81 84 ASP A C 1
ATOM 662 O O . ASP A 1 84 ? -15.902 10.599 7.262 1.00 95.81 84 ASP A O 1
ATOM 666 N N . LEU A 1 85 ? -16.005 10.285 9.477 1.00 98.19 85 LEU A N 1
ATOM 667 C CA . LEU A 1 85 ? -14.573 10.241 9.728 1.00 98.19 85 LEU A CA 1
ATOM 668 C C . LEU A 1 85 ? -14.206 8.912 10.389 1.00 98.19 85 LEU A C 1
ATOM 670 O O . LEU A 1 85 ? -14.626 8.618 11.509 1.00 98.19 85 LEU A O 1
ATOM 674 N N . ILE A 1 86 ? -13.381 8.128 9.698 1.00 98.75 86 ILE A N 1
ATOM 675 C CA . ILE A 1 86 ? -12.758 6.925 10.248 1.00 98.75 86 ILE A CA 1
ATOM 676 C C . ILE A 1 86 ? -11.285 7.219 10.515 1.00 98.75 86 ILE A C 1
ATOM 678 O O . ILE A 1 86 ? -10.571 7.640 9.600 1.00 98.75 86 ILE A O 1
ATOM 682 N N . CYS A 1 87 ? -10.830 6.950 11.737 1.00 98.69 87 CYS A N 1
ATOM 683 C CA . CYS A 1 87 ? -9.427 7.040 12.132 1.00 98.69 87 CYS A CA 1
ATOM 684 C C . CYS A 1 87 ? -8.942 5.683 12.641 1.00 98.69 87 CYS A C 1
ATOM 686 O O . CYS A 1 87 ? -9.613 5.056 13.459 1.00 98.69 87 CYS A O 1
ATOM 688 N N . VAL A 1 88 ? -7.775 5.241 12.177 1.00 98.81 88 VAL A N 1
ATOM 689 C CA . VAL A 1 88 ? -7.110 4.023 12.657 1.00 98.81 88 VAL A CA 1
ATOM 690 C C . VAL A 1 88 ? -5.633 4.325 12.855 1.00 98.81 88 VAL A C 1
ATOM 692 O O . VAL A 1 88 ? -5.001 4.895 11.968 1.00 98.81 88 VAL A O 1
ATOM 695 N N . GLU A 1 89 ? -5.087 3.927 13.997 1.00 98.81 89 GLU A N 1
ATOM 696 C CA . GLU A 1 89 ? -3.653 3.962 14.258 1.00 98.81 89 GLU A CA 1
ATOM 697 C C . GLU A 1 89 ? -3.143 2.562 14.579 1.00 98.81 89 GLU A C 1
ATOM 699 O O . GLU A 1 89 ? -3.758 1.811 15.345 1.00 98.81 89 GLU A O 1
ATOM 704 N N . MET A 1 90 ? -2.018 2.210 13.964 1.00 98.81 90 MET A N 1
ATOM 705 C CA . MET A 1 90 ? -1.361 0.923 14.134 1.00 98.81 90 MET A CA 1
ATOM 706 C C . MET A 1 90 ? 0.147 1.104 14.269 1.00 98.81 90 MET A C 1
ATOM 708 O O . MET A 1 90 ? 0.730 2.035 13.714 1.00 98.81 90 MET A O 1
ATOM 712 N N . GLU A 1 91 ? 0.802 0.183 14.967 1.00 98.69 91 GLU A N 1
ATOM 713 C CA . GLU A 1 91 ? 2.256 0.175 15.075 1.00 98.69 91 GLU A CA 1
ATOM 714 C C . GLU A 1 91 ? 2.866 -1.223 15.017 1.00 98.69 91 GLU A C 1
ATOM 716 O O . GLU A 1 91 ? 2.265 -2.216 15.428 1.00 98.69 91 GLU A O 1
ATOM 721 N N . PHE A 1 92 ? 4.092 -1.278 14.507 1.00 98.56 92 PHE A N 1
ATOM 722 C CA . PHE A 1 92 ? 4.909 -2.479 14.416 1.00 98.56 92 PHE A CA 1
ATOM 723 C C . PHE A 1 92 ? 6.363 -2.143 14.740 1.00 98.56 92 PHE A C 1
ATOM 725 O O . PHE A 1 92 ? 6.930 -1.191 14.202 1.00 98.56 92 PHE A O 1
ATOM 732 N N . GLU A 1 93 ? 6.972 -2.941 15.611 1.00 98.25 93 GLU A N 1
ATOM 733 C CA . GLU A 1 93 ? 8.392 -2.857 15.941 1.00 98.25 93 GLU A CA 1
ATOM 734 C C . GLU A 1 93 ? 9.135 -4.039 15.318 1.00 98.25 93 GLU A C 1
ATOM 736 O O . GLU A 1 93 ? 8.931 -5.198 15.692 1.00 98.25 93 GLU A O 1
ATOM 741 N N . ASP A 1 94 ? 10.021 -3.741 14.372 1.00 96.62 94 ASP A N 1
ATOM 742 C CA . ASP A 1 94 ? 10.950 -4.711 13.812 1.00 96.62 94 ASP A CA 1
ATOM 743 C C . ASP A 1 94 ? 12.199 -4.752 14.687 1.00 96.62 94 ASP A C 1
ATOM 745 O O . ASP A 1 94 ? 13.132 -3.964 14.525 1.00 96.62 94 ASP A O 1
ATOM 749 N N . LYS A 1 95 ? 12.201 -5.692 15.634 1.00 95.31 95 LYS A N 1
ATOM 750 C CA . LYS A 1 95 ? 13.306 -5.888 16.579 1.00 95.31 95 LYS A CA 1
ATOM 751 C C . LYS A 1 95 ? 14.626 -6.254 15.900 1.00 95.31 95 LYS A C 1
ATOM 753 O O . LYS A 1 95 ? 15.672 -5.990 16.473 1.00 95.31 95 LYS A O 1
ATOM 758 N N . LEU A 1 96 ? 14.589 -6.869 14.714 1.00 92.50 96 LEU A N 1
ATOM 759 C CA . LEU A 1 96 ? 15.805 -7.271 14.000 1.00 92.50 96 LEU A CA 1
ATOM 760 C C . LEU A 1 96 ? 16.483 -6.073 13.340 1.00 92.50 96 LEU A C 1
ATOM 762 O O . LEU A 1 96 ? 17.707 -6.004 13.312 1.00 92.50 96 LEU A O 1
ATOM 766 N N . ASN A 1 97 ? 15.690 -5.150 12.795 1.00 93.69 97 ASN A N 1
ATOM 767 C CA . ASN A 1 97 ? 16.203 -3.927 12.181 1.00 93.69 97 ASN A CA 1
ATOM 768 C C . ASN A 1 97 ? 16.266 -2.745 13.164 1.00 93.69 97 ASN A C 1
ATOM 770 O O . ASN A 1 97 ? 16.749 -1.684 12.785 1.00 93.69 97 ASN A O 1
ATOM 774 N N . GLU A 1 98 ? 15.783 -2.920 14.399 1.00 97.25 98 GLU A N 1
ATOM 775 C CA . GLU A 1 98 ? 15.688 -1.878 15.430 1.00 97.25 98 GLU A CA 1
ATOM 776 C C . GLU A 1 98 ? 14.939 -0.633 14.926 1.00 97.25 98 GLU A C 1
ATOM 778 O O . GLU A 1 98 ? 15.322 0.515 15.161 1.00 97.25 98 GLU A O 1
ATOM 783 N N . LEU A 1 99 ? 13.846 -0.863 14.198 1.00 98.06 99 LEU A N 1
ATOM 784 C CA . LEU A 1 99 ? 12.999 0.186 13.643 1.00 98.06 99 LEU A CA 1
ATOM 785 C C . LEU A 1 99 ? 11.560 0.020 14.134 1.00 98.06 99 LEU A C 1
ATOM 787 O O . LEU A 1 99 ? 11.044 -1.092 14.239 1.00 98.06 99 LEU A O 1
ATOM 791 N N . LYS A 1 100 ? 10.874 1.142 14.348 1.00 98.50 100 LYS A N 1
ATOM 792 C CA . LYS A 1 100 ? 9.429 1.186 14.604 1.00 98.50 100 LYS A CA 1
ATOM 793 C C . LYS A 1 100 ? 8.712 1.866 13.453 1.00 98.50 100 LYS A C 1
ATOM 795 O O . LYS A 1 100 ? 9.097 2.968 13.064 1.00 98.50 100 LYS A O 1
ATOM 800 N N . LEU A 1 101 ? 7.649 1.245 12.960 1.00 98.69 101 LEU A N 1
ATOM 801 C CA . LEU A 1 101 ? 6.711 1.833 12.017 1.00 98.69 101 LEU A CA 1
ATOM 802 C C . LEU A 1 101 ? 5.406 2.163 12.742 1.00 98.69 101 LEU A C 1
ATOM 804 O O . LEU A 1 101 ? 4.799 1.292 13.358 1.00 98.69 101 LEU A O 1
ATOM 808 N N . GLN A 1 102 ? 4.973 3.415 12.642 1.00 98.75 102 GLN A N 1
ATOM 809 C CA . GLN A 1 102 ? 3.645 3.861 13.053 1.00 98.75 102 GLN A CA 1
ATOM 810 C C . GLN A 1 102 ? 2.859 4.269 11.809 1.00 98.75 102 GLN A C 1
ATOM 812 O O . GLN A 1 102 ? 3.362 5.017 10.965 1.00 98.75 102 GLN A O 1
ATOM 817 N N . GLU A 1 103 ? 1.634 3.780 11.707 1.00 98.62 103 GLU A N 1
ATOM 818 C CA . GLU A 1 103 ? 0.689 4.055 10.636 1.00 98.62 103 GLU A CA 1
ATOM 819 C C . GLU A 1 103 ? -0.522 4.797 11.193 1.00 98.62 103 GLU A C 1
ATOM 821 O O . GLU A 1 103 ? -1.130 4.366 12.169 1.00 98.62 103 GLU A O 1
ATOM 826 N N . GLN A 1 104 ? -0.884 5.902 10.544 1.00 98.75 104 GLN A N 1
ATOM 827 C CA . GLN A 1 104 ? -2.100 6.656 10.830 1.00 98.75 104 GLN A CA 1
ATOM 828 C C . GLN A 1 104 ? -2.950 6.731 9.567 1.00 98.75 104 GLN A C 1
ATOM 830 O O . GLN A 1 104 ? -2.506 7.246 8.535 1.00 98.75 104 GLN A O 1
ATOM 835 N N . ILE A 1 105 ? -4.184 6.251 9.662 1.00 98.88 105 ILE A N 1
ATOM 836 C CA . ILE A 1 105 ? -5.143 6.193 8.567 1.00 98.88 105 ILE A CA 1
ATOM 837 C C . ILE A 1 105 ? -6.307 7.113 8.900 1.00 98.88 105 ILE A C 1
ATOM 839 O O . ILE A 1 105 ? -6.887 7.048 9.981 1.00 98.88 105 ILE A O 1
ATOM 843 N N . THR A 1 106 ? -6.680 7.948 7.938 1.00 98.75 106 THR A N 1
ATOM 844 C CA . THR A 1 106 ? -7.896 8.755 7.989 1.00 98.75 106 THR A CA 1
ATOM 845 C C . THR A 1 106 ? -8.691 8.536 6.713 1.00 98.75 106 THR A C 1
ATOM 847 O O . THR A 1 106 ? -8.192 8.816 5.621 1.00 98.75 106 THR A O 1
ATOM 850 N N . ALA A 1 107 ? -9.929 8.067 6.834 1.00 98.75 107 ALA A N 1
ATOM 851 C CA . ALA A 1 107 ? -10.825 7.860 5.704 1.00 98.75 107 ALA A CA 1
ATOM 852 C C . ALA A 1 107 ? -12.097 8.701 5.862 1.00 98.75 107 ALA A C 1
ATOM 854 O O . ALA A 1 107 ? -12.753 8.666 6.899 1.00 98.75 107 ALA A O 1
ATOM 855 N N . THR A 1 108 ? -12.439 9.439 4.808 1.00 98.62 108 THR A N 1
ATOM 856 C CA . THR A 1 108 ? -13.684 10.209 4.675 1.00 98.62 108 THR A CA 1
ATOM 857 C C . THR A 1 108 ? -14.339 9.905 3.324 1.00 98.62 108 THR A C 1
ATOM 859 O O . THR A 1 108 ? -13.713 9.262 2.474 1.00 98.62 108 THR A O 1
ATOM 862 N N . PRO A 1 109 ? -15.554 10.398 3.037 1.00 97.75 109 PRO A N 1
ATOM 863 C CA . PRO A 1 109 ? -16.167 10.266 1.713 1.00 97.75 109 PRO A CA 1
ATOM 864 C C . PRO A 1 109 ? -15.402 10.986 0.588 1.00 97.75 109 PRO A C 1
ATOM 866 O O . PRO A 1 109 ? -15.634 10.733 -0.594 1.00 97.75 109 PRO A O 1
ATOM 869 N N . GLN A 1 110 ? -14.471 11.884 0.923 1.00 96.62 110 GLN A N 1
ATOM 870 C CA . GLN A 1 110 ? -13.698 12.668 -0.043 1.00 96.62 110 GLN A CA 1
ATOM 871 C C . GLN A 1 110 ? -12.301 12.086 -0.271 1.00 96.62 110 GLN A C 1
ATOM 873 O O . GLN A 1 110 ? -11.835 12.067 -1.416 1.00 96.62 110 GLN A O 1
ATOM 878 N N . LYS A 1 111 ? -11.632 11.602 0.784 1.00 97.38 111 LYS A N 1
ATOM 879 C CA . LYS A 1 111 ? -10.239 11.144 0.708 1.00 97.38 111 LYS A CA 1
ATOM 880 C C . LYS A 1 111 ? -9.918 9.995 1.664 1.00 97.38 111 LYS A C 1
ATOM 882 O O . LYS A 1 111 ? -10.475 9.897 2.752 1.00 97.38 111 LYS A O 1
ATOM 887 N N . LEU A 1 112 ? -8.932 9.199 1.262 1.00 98.69 112 LEU A N 1
ATOM 888 C CA . LEU A 1 112 ? -8.154 8.327 2.136 1.00 98.69 112 LEU A CA 1
ATOM 889 C C . LEU A 1 112 ? -6.769 8.956 2.299 1.00 98.69 112 LEU A C 1
ATOM 891 O O . LEU A 1 112 ? -6.120 9.288 1.307 1.00 98.69 112 LEU A O 1
ATOM 895 N N . GLN A 1 113 ? -6.329 9.138 3.538 1.00 98.69 113 GLN A N 1
ATOM 896 C CA . GLN A 1 113 ? -5.013 9.660 3.883 1.00 98.69 113 GLN A CA 1
ATOM 897 C C . GLN A 1 113 ? -4.297 8.645 4.767 1.00 98.69 113 GLN A C 1
ATOM 899 O O . GLN A 1 113 ? -4.865 8.180 5.750 1.00 98.69 113 GLN A O 1
ATOM 904 N N . ILE A 1 114 ? -3.049 8.339 4.425 1.00 98.56 114 ILE A N 1
ATOM 905 C CA . ILE A 1 114 ? -2.196 7.408 5.165 1.00 98.56 114 ILE A CA 1
ATOM 906 C C . ILE A 1 114 ? -0.900 8.143 5.480 1.00 98.56 114 ILE A C 1
ATOM 908 O O . ILE A 1 114 ? -0.318 8.785 4.601 1.00 98.56 114 ILE A O 1
ATOM 912 N N . ARG A 1 115 ? -0.456 8.088 6.733 1.00 98.25 115 ARG A N 1
ATOM 913 C CA . ARG A 1 115 ? 0.831 8.633 7.169 1.00 98.25 115 ARG A CA 1
ATOM 914 C C . ARG A 1 115 ? 1.646 7.528 7.809 1.00 98.25 115 ARG A C 1
ATOM 916 O O . ARG A 1 115 ? 1.155 6.839 8.696 1.00 98.25 115 ARG A O 1
ATOM 923 N N . PHE A 1 116 ? 2.895 7.410 7.379 1.00 97.88 116 PHE A N 1
ATOM 924 C CA . PHE A 1 116 ? 3.879 6.558 8.027 1.00 97.88 116 PHE A CA 1
ATOM 925 C C . PHE A 1 116 ? 4.898 7.408 8.764 1.00 97.88 116 PHE A C 1
ATOM 927 O O . PHE A 1 116 ? 5.421 8.382 8.220 1.00 97.88 116 PHE A O 1
ATOM 934 N N . LYS A 1 117 ? 5.212 6.998 9.987 1.00 97.94 117 LYS A N 1
ATOM 935 C CA . LYS A 1 117 ? 6.336 7.504 10.763 1.00 97.94 117 LYS A CA 1
ATOM 936 C C . LYS A 1 117 ? 7.250 6.332 11.079 1.00 97.94 117 LYS A C 1
ATOM 938 O O . LYS A 1 117 ? 6.823 5.355 11.683 1.00 97.94 117 LYS A O 1
ATOM 943 N N . THR A 1 118 ? 8.501 6.430 10.644 1.00 98.25 118 THR A N 1
ATOM 944 C CA . THR A 1 118 ? 9.553 5.482 11.016 1.00 98.25 118 THR A CA 1
ATOM 945 C C . THR A 1 118 ? 10.416 6.105 12.105 1.00 98.25 118 THR A C 1
ATOM 947 O O . THR A 1 118 ? 10.875 7.236 11.949 1.00 98.25 118 THR A O 1
ATOM 950 N N . THR A 1 119 ? 10.641 5.369 13.187 1.00 98.44 119 THR A N 1
ATOM 951 C CA . THR A 1 119 ? 11.553 5.748 14.269 1.00 98.44 119 THR A CA 1
ATOM 952 C C . THR A 1 119 ? 12.711 4.761 14.287 1.00 98.44 119 THR A C 1
ATOM 954 O O . THR A 1 119 ? 12.485 3.552 14.326 1.00 98.44 119 THR A O 1
ATOM 957 N N . ASN A 1 120 ? 13.940 5.273 14.259 1.00 98.25 120 ASN A N 1
ATOM 958 C CA . ASN A 1 120 ? 15.131 4.473 14.515 1.00 98.25 120 ASN A CA 1
ATOM 959 C C . ASN A 1 120 ? 15.281 4.276 16.026 1.00 98.25 120 ASN A C 1
ATOM 961 O O . ASN A 1 120 ? 15.353 5.262 16.756 1.00 98.25 120 ASN A O 1
ATOM 965 N N . LEU A 1 121 ? 15.269 3.023 16.475 1.00 98.06 121 LEU A N 1
ATOM 966 C CA . LEU A 1 121 ? 15.402 2.649 17.884 1.00 98.06 121 LEU A CA 1
ATOM 967 C C . LEU A 1 121 ? 16.842 2.272 18.254 1.00 98.06 121 LEU A C 1
ATOM 969 O O . LEU A 1 121 ? 17.128 2.094 19.434 1.00 98.06 121 LEU A O 1
ATOM 973 N N . SER A 1 122 ? 17.730 2.151 17.263 1.00 96.88 122 SER A N 1
ATOM 974 C CA . SER A 1 122 ? 19.150 1.870 17.479 1.00 96.88 122 SER A CA 1
ATOM 975 C C . SER A 1 122 ? 19.959 3.141 17.746 1.00 96.88 122 SER A C 1
ATOM 977 O O . SER A 1 122 ? 19.527 4.262 17.473 1.00 96.88 122 SER A O 1
ATOM 979 N N . ASP A 1 123 ? 21.187 2.949 18.218 1.00 96.31 123 ASP A N 1
ATOM 980 C CA . ASP A 1 123 ? 22.217 3.983 18.342 1.00 96.31 123 ASP A CA 1
ATOM 981 C C . ASP A 1 123 ? 22.990 4.232 17.029 1.00 96.31 123 ASP A C 1
ATOM 983 O O . ASP A 1 123 ? 23.864 5.099 16.966 1.00 96.31 123 ASP A O 1
ATOM 987 N N . LYS A 1 124 ? 22.668 3.494 15.959 1.00 95.50 124 LYS A N 1
ATOM 988 C CA . LYS A 1 124 ? 23.368 3.530 14.667 1.00 95.50 124 LYS A CA 1
ATOM 989 C C . LYS A 1 124 ? 22.525 4.177 13.585 1.00 95.50 124 LYS A C 1
ATOM 991 O O . LYS A 1 124 ? 21.301 4.135 13.603 1.00 95.50 124 LYS A O 1
ATOM 996 N N . PHE A 1 125 ? 23.189 4.737 12.579 1.00 95.69 125 PHE A N 1
ATOM 997 C CA . PHE A 1 125 ? 22.512 5.189 11.368 1.00 95.69 125 PHE A CA 1
ATOM 998 C C . PHE A 1 125 ? 21.870 4.005 10.626 1.00 95.69 125 PHE A C 1
ATOM 1000 O O . PH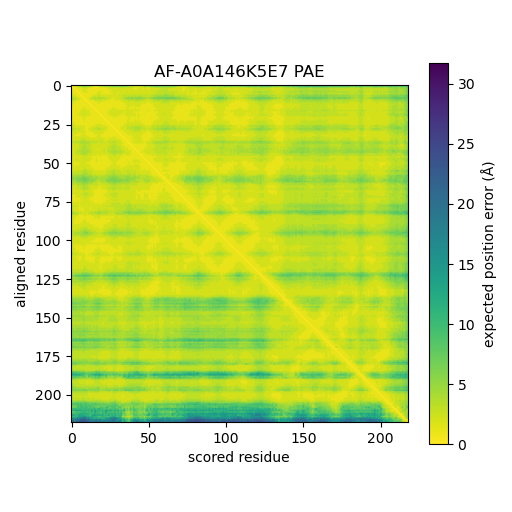E A 1 125 ? 22.524 2.987 10.399 1.00 95.69 125 PHE A O 1
ATOM 1007 N N . GLN A 1 126 ? 20.609 4.161 10.215 1.00 94.38 126 GLN A N 1
ATOM 1008 C CA . GLN A 1 126 ? 19.843 3.140 9.500 1.00 94.38 126 GLN A CA 1
ATOM 1009 C C . GLN A 1 126 ? 19.408 3.650 8.126 1.00 94.38 126 GLN A C 1
ATOM 1011 O O . GLN A 1 126 ? 18.893 4.762 7.990 1.00 94.38 126 GLN A O 1
ATOM 1016 N N . ILE A 1 127 ? 19.565 2.802 7.110 1.00 93.81 127 ILE A N 1
ATOM 1017 C CA . ILE A 1 127 ? 19.012 3.021 5.771 1.00 93.81 127 ILE A CA 1
ATOM 1018 C C . ILE A 1 127 ? 17.783 2.135 5.629 1.00 93.81 127 ILE A C 1
ATOM 1020 O O . ILE A 1 127 ? 17.864 0.921 5.805 1.00 93.81 127 ILE A O 1
ATOM 1024 N N . TYR A 1 128 ? 16.662 2.738 5.254 1.00 95.12 128 TYR A N 1
ATOM 1025 C CA . TYR A 1 128 ? 15.426 2.025 4.970 1.00 95.12 128 TYR A CA 1
ATOM 1026 C C . TYR A 1 128 ? 14.767 2.585 3.710 1.00 95.12 128 TYR A C 1
ATOM 1028 O O . TYR A 1 128 ? 15.095 3.672 3.231 1.00 95.12 128 TYR A O 1
ATOM 1036 N N . SER A 1 129 ? 13.828 1.828 3.157 1.00 96.19 129 SER A N 1
ATOM 1037 C CA . SER A 1 129 ? 12.920 2.292 2.114 1.00 96.19 129 SER A CA 1
ATOM 1038 C C . SER A 1 129 ? 11.503 1.818 2.398 1.00 96.19 129 SER A C 1
ATOM 1040 O O . SER A 1 129 ? 11.287 0.789 3.040 1.00 96.19 129 SER A O 1
ATOM 1042 N N . THR A 1 130 ? 10.537 2.583 1.897 1.00 96.50 130 THR A N 1
ATOM 1043 C CA . THR A 1 130 ? 9.116 2.337 2.123 1.00 96.50 130 THR A CA 1
ATOM 1044 C C . THR A 1 130 ? 8.357 2.443 0.814 1.00 96.50 130 THR A C 1
ATOM 1046 O O . THR A 1 130 ? 8.608 3.359 0.031 1.00 96.50 130 THR A O 1
ATOM 1049 N N . ALA A 1 131 ? 7.382 1.564 0.598 1.00 97.25 131 ALA A N 1
ATOM 1050 C CA . ALA A 1 131 ? 6.377 1.752 -0.442 1.00 97.25 131 ALA A CA 1
ATOM 1051 C C . ALA A 1 131 ? 4.988 1.346 0.054 1.00 97.25 131 ALA A C 1
ATOM 1053 O O . ALA A 1 131 ? 4.820 0.298 0.677 1.00 97.25 131 ALA A O 1
ATOM 1054 N N . MET A 1 132 ? 3.987 2.158 -0.281 1.00 97.44 132 MET A N 1
ATOM 1055 C CA . MET A 1 132 ? 2.576 1.784 -0.195 1.00 97.44 132 MET A CA 1
ATOM 1056 C C . MET A 1 132 ? 2.208 1.101 -1.512 1.00 97.44 132 MET A C 1
ATOM 1058 O O . MET A 1 132 ? 2.101 1.765 -2.543 1.00 97.44 132 MET A O 1
ATOM 1062 N N . HIS A 1 133 ? 2.072 -0.226 -1.510 1.00 97.56 133 HIS A N 1
ATOM 1063 C CA . HIS A 1 133 ? 1.852 -1.004 -2.732 1.00 97.56 133 HIS A CA 1
ATOM 1064 C C . HIS A 1 133 ? 0.369 -0.989 -3.147 1.00 97.56 133 HIS A C 1
ATOM 1066 O O . HIS A 1 133 ? -0.270 -2.028 -3.259 1.00 97.56 133 HIS A O 1
ATOM 1072 N N . THR A 1 134 ? -0.203 0.195 -3.351 1.00 98.25 134 THR A N 1
ATOM 1073 C CA . THR A 1 134 ? -1.645 0.402 -3.548 1.00 98.25 134 THR A CA 1
ATOM 1074 C C . THR A 1 134 ? -2.180 -0.266 -4.819 1.00 98.25 134 THR A C 1
ATOM 1076 O O . THR A 1 134 ? -1.789 0.085 -5.930 1.00 98.25 134 THR A O 1
ATOM 1079 N N . TYR A 1 135 ? -3.138 -1.180 -4.664 1.00 97.62 135 TYR A N 1
ATOM 1080 C CA . TYR A 1 135 ? -3.886 -1.794 -5.761 1.00 97.62 135 TYR A CA 1
ATOM 1081 C C . TYR A 1 135 ? -5.178 -1.006 -5.991 1.00 97.62 135 TYR A C 1
ATOM 1083 O O . TYR A 1 135 ? -6.140 -1.149 -5.237 1.00 97.62 135 TYR A O 1
ATOM 1091 N N . PHE A 1 136 ? -5.228 -0.172 -7.028 1.00 97.00 136 PHE A N 1
ATOM 1092 C CA . PHE A 1 136 ? -6.439 0.582 -7.367 1.00 97.00 136 PHE A CA 1
ATOM 1093 C C . PHE A 1 136 ? -7.469 -0.289 -8.100 1.00 97.00 136 PHE A C 1
ATOM 1095 O O . PHE A 1 136 ? -7.119 -1.078 -8.975 1.00 97.00 136 PHE A O 1
ATOM 1102 N N . ALA A 1 137 ? -8.755 -0.121 -7.776 1.00 94.75 137 ALA A N 1
ATOM 1103 C CA . ALA A 1 137 ? -9.863 -0.767 -8.486 1.00 94.75 137 ALA A CA 1
ATOM 1104 C C . ALA A 1 137 ? -10.168 -0.042 -9.808 1.00 94.75 137 ALA A C 1
ATOM 1106 O O . ALA A 1 137 ? -11.138 0.712 -9.912 1.00 94.75 137 ALA A O 1
ATOM 1107 N N . ILE A 1 138 ? -9.311 -0.243 -10.808 1.00 91.31 138 ILE A N 1
ATOM 1108 C CA . ILE A 1 138 ? -9.445 0.331 -12.151 1.00 91.31 138 ILE A CA 1
ATOM 1109 C C . ILE A 1 138 ? -9.251 -0.787 -13.173 1.00 91.31 138 ILE A C 1
ATOM 1111 O O . ILE A 1 138 ? -8.318 -1.577 -13.063 1.00 91.31 138 ILE A O 1
ATOM 1115 N N . GLU A 1 139 ? -10.129 -0.844 -14.171 1.00 87.81 139 GLU A N 1
ATOM 1116 C CA . GLU A 1 139 ? -9.903 -1.670 -15.359 1.00 87.81 139 GLU A CA 1
ATOM 1117 C C . GLU A 1 13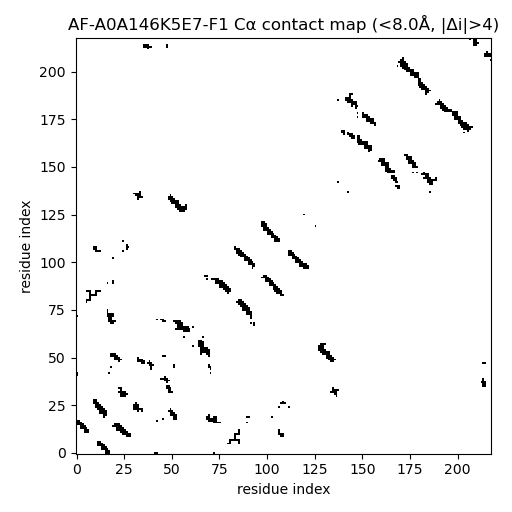9 ? -8.703 -1.108 -16.131 1.00 87.81 139 GLU A C 1
ATOM 1119 O O . GLU A 1 139 ? -8.714 0.087 -16.436 1.00 87.81 139 GLU A O 1
ATOM 1124 N N . PRO A 1 140 ? -7.685 -1.910 -16.481 1.00 86.38 140 PRO A N 1
ATOM 1125 C CA . PRO A 1 140 ? -6.476 -1.379 -17.108 1.00 86.38 140 PRO A CA 1
ATOM 1126 C C . PRO A 1 140 ? -6.746 -0.596 -18.401 1.00 86.38 140 PRO A C 1
ATOM 1128 O O . PRO A 1 140 ? -6.096 0.412 -18.646 1.00 86.38 140 PRO A O 1
ATOM 1131 N N . GLN A 1 141 ? -7.771 -0.976 -19.174 1.00 87.50 141 GLN A N 1
ATOM 1132 C CA . GLN A 1 141 ? -8.172 -0.267 -20.399 1.00 87.50 141 GLN A CA 1
ATOM 1133 C C . GLN A 1 141 ? -8.703 1.150 -20.128 1.00 87.50 141 GLN A C 1
ATOM 1135 O O . GLN A 1 141 ? -8.728 1.987 -21.025 1.00 87.50 141 GLN A O 1
ATOM 1140 N N . LYS A 1 142 ? -9.147 1.423 -18.895 1.00 89.25 142 LYS A N 1
ATOM 1141 C CA . LYS A 1 142 ? -9.596 2.741 -18.423 1.00 89.25 142 LYS A CA 1
ATOM 1142 C C . LYS A 1 142 ? -8.485 3.508 -17.707 1.00 89.25 142 LYS A C 1
ATOM 1144 O O . LYS A 1 142 ? -8.751 4.593 -17.184 1.00 89.25 142 LYS A O 1
ATOM 1149 N N . PHE A 1 143 ? -7.275 2.952 -17.623 1.00 91.94 143 PHE A N 1
ATOM 1150 C CA . PHE A 1 143 ? -6.119 3.673 -17.118 1.00 91.94 143 PHE A CA 1
ATOM 1151 C C . PHE A 1 143 ? -5.594 4.610 -18.204 1.00 91.94 143 PHE A C 1
ATOM 1153 O O . PHE A 1 143 ? -5.092 4.185 -19.240 1.00 91.94 143 PHE A O 1
ATOM 1160 N N . GLU A 1 144 ? -5.689 5.900 -17.924 1.00 90.25 144 GLU A N 1
ATOM 1161 C CA . GLU A 1 144 ? -5.068 6.966 -18.695 1.00 90.25 144 GLU A CA 1
ATOM 1162 C C . GLU A 1 144 ? -4.433 7.948 -17.716 1.00 90.25 144 GLU A C 1
ATOM 1164 O O . GLU A 1 144 ? -4.975 8.186 -16.634 1.00 90.25 144 GLU A O 1
ATOM 1169 N N . THR A 1 145 ? -3.270 8.488 -18.062 1.00 93.25 145 THR A N 1
ATOM 1170 C CA . THR A 1 145 ? -2.628 9.556 -17.299 1.00 93.25 145 THR A CA 1
ATOM 1171 C C . THR A 1 145 ? -1.640 10.305 -18.178 1.00 93.25 145 THR A C 1
ATOM 1173 O O . THR A 1 145 ? -0.921 9.714 -18.977 1.00 93.25 145 THR A O 1
ATOM 1176 N N . ARG A 1 146 ? -1.595 11.623 -17.995 1.00 92.69 146 ARG A N 1
ATOM 1177 C CA . ARG A 1 146 ? -0.558 12.508 -18.543 1.00 92.69 146 ARG A CA 1
ATOM 1178 C C . ARG A 1 146 ? 0.411 12.981 -17.461 1.00 92.69 146 ARG A C 1
ATOM 1180 O O . ARG A 1 146 ? 1.359 13.700 -17.741 1.00 92.69 146 ARG A O 1
ATOM 1187 N N . SER A 1 147 ? 0.189 12.582 -16.205 1.00 95.56 147 SER A N 1
ATOM 1188 C CA . SER A 1 147 ? 0.992 13.032 -15.062 1.00 95.56 147 SER A CA 1
ATOM 1189 C C . SER A 1 147 ? 2.425 12.499 -15.072 1.00 95.56 147 SER A C 1
ATOM 1191 O O . SER A 1 147 ? 3.233 12.965 -14.269 1.00 95.56 147 SER A O 1
ATOM 1193 N N . PHE A 1 148 ? 2.730 11.529 -15.935 1.00 97.00 148 PHE A N 1
ATOM 1194 C CA . PHE A 1 148 ? 4.065 10.959 -16.086 1.00 97.00 148 PHE A CA 1
ATOM 1195 C C . PHE A 1 148 ? 4.788 11.417 -17.357 1.00 97.00 148 PHE A C 1
ATOM 1197 O O . PHE A 1 148 ? 5.961 11.092 -17.493 1.00 97.00 148 PHE A O 1
ATOM 1204 N N . ASP A 1 149 ? 4.150 12.166 -18.261 1.00 96.62 149 ASP A N 1
ATOM 1205 C CA . ASP A 1 149 ? 4.772 12.571 -19.529 1.00 96.62 149 ASP A CA 1
ATOM 1206 C C . ASP A 1 149 ? 6.080 13.346 -19.277 1.00 96.62 149 ASP A C 1
ATOM 1208 O O . ASP A 1 149 ? 6.147 14.241 -18.430 1.00 96.62 149 ASP A O 1
ATOM 1212 N N . GLY A 1 150 ? 7.147 12.956 -19.977 1.00 97.31 150 GLY A N 1
ATOM 1213 C CA . GLY A 1 150 ? 8.493 13.512 -19.825 1.00 97.31 150 GLY A CA 1
ATOM 1214 C C . GLY A 1 150 ? 9.254 13.049 -18.576 1.00 97.31 150 GLY A C 1
ATOM 1215 O O . GLY A 1 150 ? 10.406 13.439 -18.389 1.00 97.31 150 GLY A O 1
ATOM 1216 N N . CYS A 1 151 ? 8.662 12.218 -17.712 1.00 97.69 151 CYS A N 1
ATOM 1217 C CA . CYS A 1 151 ? 9.367 11.686 -16.547 1.00 97.69 151 CYS A CA 1
ATOM 1218 C C . CYS A 1 151 ? 10.364 10.596 -16.954 1.00 97.69 151 CYS A C 1
ATOM 1220 O O . CYS A 1 151 ? 10.033 9.686 -17.714 1.00 97.69 151 CYS A O 1
ATOM 1222 N N . ASN A 1 152 ? 11.558 10.636 -16.360 1.00 98.00 152 ASN A N 1
ATOM 1223 C CA . ASN A 1 152 ? 12.500 9.518 -16.404 1.00 98.00 152 ASN A CA 1
ATOM 1224 C C . ASN A 1 152 ? 11.947 8.330 -15.606 1.00 98.00 152 ASN A C 1
ATOM 1226 O O . ASN A 1 152 ? 11.415 8.512 -14.502 1.00 98.00 152 ASN A O 1
ATOM 1230 N N . ALA A 1 153 ? 12.109 7.123 -16.132 1.00 98.06 153 ALA A N 1
ATOM 1231 C CA . ALA A 1 153 ? 11.690 5.891 -15.488 1.00 98.06 153 ALA A CA 1
ATOM 1232 C C . ALA A 1 153 ? 12.647 4.738 -15.794 1.00 98.06 153 ALA A C 1
ATOM 1234 O O . ALA A 1 153 ? 13.243 4.679 -16.863 1.00 98.06 153 ALA A O 1
ATOM 1235 N N . PHE A 1 154 ? 12.702 3.774 -14.884 1.00 98.00 154 PHE A N 1
ATOM 1236 C CA . PHE A 1 154 ? 13.365 2.497 -15.105 1.00 98.00 154 PHE A CA 1
ATOM 1237 C C . PHE A 1 154 ? 12.323 1.416 -15.411 1.00 98.00 154 PHE A C 1
ATOM 1239 O O . PHE A 1 154 ? 11.438 1.157 -14.588 1.00 98.00 154 PHE A O 1
ATOM 1246 N N . ASP A 1 155 ? 12.427 0.788 -16.582 1.00 97.50 155 ASP A N 1
ATOM 1247 C CA . ASP A 1 155 ? 11.616 -0.362 -16.985 1.00 97.50 155 ASP A CA 1
ATOM 1248 C C . ASP A 1 155 ? 12.277 -1.649 -16.491 1.00 97.50 155 ASP A C 1
ATOM 1250 O O . ASP A 1 155 ? 13.344 -2.045 -16.967 1.00 97.50 155 ASP A O 1
ATOM 1254 N N . LYS A 1 156 ? 11.634 -2.314 -15.527 1.00 96.06 156 LYS A N 1
ATOM 1255 C CA . LYS A 1 156 ? 12.152 -3.545 -14.923 1.00 96.06 156 LYS A CA 1
ATOM 1256 C C . LYS A 1 156 ? 12.007 -4.771 -15.815 1.00 96.06 156 LYS A C 1
ATOM 1258 O O . LYS A 1 156 ? 12.741 -5.733 -15.607 1.00 96.06 156 LYS A O 1
ATOM 1263 N N . LEU A 1 157 ? 11.083 -4.761 -16.773 1.00 95.12 157 LEU A N 1
ATOM 1264 C CA . LEU A 1 157 ? 10.888 -5.871 -17.707 1.00 95.12 157 LEU A CA 1
ATOM 1265 C C . LEU A 1 157 ? 11.950 -5.844 -18.806 1.00 95.12 157 LEU A C 1
ATOM 1267 O O . LEU A 1 157 ? 12.451 -6.889 -19.209 1.00 95.12 157 LEU A O 1
ATOM 1271 N N . GLN A 1 158 ? 12.321 -4.645 -19.256 1.00 96.06 158 GLN A N 1
ATOM 1272 C CA . GLN A 1 158 ? 13.358 -4.438 -20.273 1.00 96.06 158 GLN A CA 1
ATOM 1273 C C . GLN A 1 158 ? 14.748 -4.181 -19.678 1.00 96.06 158 GLN A C 1
ATOM 1275 O O . GLN A 1 158 ? 15.731 -4.153 -20.415 1.00 96.06 158 GLN A O 1
ATOM 1280 N N . ASN A 1 159 ? 14.828 -3.991 -18.359 1.00 96.62 159 ASN A N 1
ATOM 1281 C CA . ASN A 1 159 ? 16.048 -3.689 -17.615 1.00 96.62 159 ASN A CA 1
ATOM 1282 C C . ASN A 1 159 ? 16.803 -2.465 -18.174 1.00 96.62 159 ASN A C 1
ATOM 1284 O O . ASN A 1 159 ? 18.010 -2.526 -18.417 1.00 96.62 159 ASN A O 1
ATOM 1288 N N . ARG A 1 160 ? 16.087 -1.356 -18.416 1.00 97.75 160 ARG A N 1
ATOM 1289 C CA . ARG A 1 160 ? 16.658 -0.124 -18.992 1.00 97.75 160 ARG A CA 1
ATOM 1290 C C . ARG A 1 160 ? 15.970 1.150 -18.508 1.00 97.75 160 ARG A C 1
ATOM 1292 O O . ARG A 1 160 ? 14.797 1.136 -18.143 1.00 97.75 160 ARG A O 1
ATOM 1299 N N . GLU A 1 161 ? 16.694 2.262 -18.586 1.00 98.06 161 GLU A N 1
ATOM 1300 C CA . GLU A 1 161 ? 16.123 3.606 -18.450 1.00 98.06 161 GLU A CA 1
ATOM 1301 C C . GLU A 1 161 ? 15.277 3.964 -19.686 1.00 98.06 161 GLU A C 1
ATOM 1303 O O . GLU A 1 161 ? 15.571 3.558 -20.816 1.00 98.06 161 GLU A O 1
ATOM 1308 N N . THR A 1 162 ? 14.217 4.734 -19.466 1.00 97.62 162 THR A N 1
ATOM 1309 C CA . THR A 1 162 ? 13.295 5.224 -20.491 1.00 97.62 162 THR A CA 1
ATOM 1310 C C . THR A 1 162 ? 12.686 6.565 -20.077 1.00 97.62 162 THR A C 1
ATOM 1312 O O . THR A 1 162 ? 12.745 6.968 -18.913 1.00 97.62 162 THR A O 1
ATOM 1315 N N . ILE A 1 163 ? 12.077 7.260 -21.034 1.00 97.44 163 ILE A N 1
ATOM 1316 C CA . ILE A 1 163 ? 11.263 8.451 -20.789 1.00 97.44 163 ILE A CA 1
ATOM 1317 C C . ILE A 1 163 ? 9.815 8.072 -21.061 1.00 97.44 163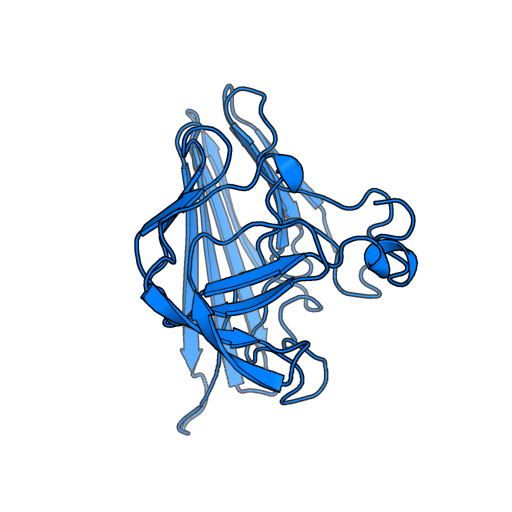 ILE A C 1
ATOM 1319 O O . ILE A 1 163 ? 9.506 7.445 -22.074 1.00 97.44 163 ILE A O 1
ATOM 1323 N N . ILE A 1 164 ? 8.932 8.432 -20.137 1.00 97.12 164 ILE A N 1
ATOM 1324 C CA . ILE A 1 164 ? 7.510 8.160 -20.285 1.00 97.12 164 ILE A CA 1
ATOM 1325 C C . ILE A 1 164 ? 6.895 9.153 -21.272 1.00 97.12 164 ILE A C 1
ATOM 1327 O O . ILE A 1 164 ? 7.006 10.366 -21.101 1.00 97.12 164 ILE A O 1
ATOM 1331 N N . ASP A 1 165 ? 6.198 8.618 -22.266 1.00 93.50 165 ASP A N 1
ATOM 1332 C CA . ASP A 1 165 ? 5.333 9.365 -23.171 1.00 93.50 165 ASP A CA 1
ATOM 1333 C C . ASP A 1 165 ? 3.990 8.640 -23.255 1.00 93.50 165 ASP A C 1
ATOM 1335 O O . ASP A 1 165 ? 3.928 7.496 -23.708 1.00 93.50 165 ASP A O 1
ATOM 1339 N N . ASN A 1 166 ? 2.923 9.284 -22.772 1.00 90.69 166 ASN A N 1
ATOM 1340 C CA . ASN A 1 166 ? 1.550 8.799 -22.876 1.00 90.69 166 ASN A CA 1
ATOM 1341 C C . ASN A 1 166 ? 1.368 7.362 -22.351 1.00 90.69 166 ASN A C 1
ATOM 1343 O O . ASN A 1 166 ? 0.966 6.460 -23.091 1.00 90.69 166 ASN A O 1
ATOM 1347 N N . LEU A 1 167 ? 1.670 7.148 -21.066 1.00 93.62 167 LEU A N 1
ATOM 1348 C CA . LEU A 1 167 ? 1.609 5.822 -20.449 1.00 93.62 167 LEU A CA 1
ATOM 1349 C C . LEU A 1 167 ? 0.204 5.202 -20.550 1.00 93.62 167 LEU A C 1
ATOM 1351 O O . LEU A 1 167 ? -0.763 5.714 -19.980 1.00 93.62 167 LEU A O 1
ATOM 1355 N N . LYS A 1 168 ? 0.130 4.041 -21.204 1.00 91.56 168 LYS A N 1
ATOM 1356 C CA . LYS A 1 168 ? -1.043 3.161 -21.272 1.00 91.56 168 LYS A CA 1
ATOM 1357 C C . LYS A 1 168 ? -0.706 1.795 -20.684 1.00 91.56 168 LYS A C 1
ATOM 1359 O O . LYS A 1 168 ? 0.457 1.407 -20.651 1.00 91.56 168 LYS A O 1
ATOM 1364 N N . ILE A 1 169 ? -1.731 1.077 -20.229 1.00 92.69 169 ILE A N 1
ATOM 1365 C CA . ILE A 1 169 ? -1.598 -0.293 -19.720 1.00 92.69 169 ILE A CA 1
ATOM 1366 C C . ILE A 1 169 ? -2.304 -1.246 -20.689 1.00 92.69 169 ILE A C 1
ATOM 1368 O O . ILE A 1 169 ? -3.480 -1.565 -20.522 1.00 92.69 169 ILE A O 1
ATOM 1372 N N . ASP A 1 170 ? -1.586 -1.663 -21.727 1.00 91.69 170 ASP A N 1
ATOM 1373 C CA . ASP A 1 170 ? -2.027 -2.605 -22.770 1.00 91.69 170 ASP A CA 1
ATOM 1374 C C . ASP A 1 170 ? -1.167 -3.886 -22.831 1.00 91.69 170 ASP A C 1
ATOM 1376 O O . ASP A 1 170 ? -1.445 -4.805 -23.605 1.00 91.69 170 ASP A O 1
ATOM 1380 N N . CYS A 1 171 ? -0.146 -3.965 -21.979 1.00 92.06 171 CYS A N 1
ATOM 1381 C CA . CYS A 1 171 ? 0.800 -5.066 -21.848 1.00 92.06 171 CYS A CA 1
ATOM 1382 C C . CYS A 1 171 ? 1.314 -5.162 -20.394 1.00 92.06 171 CYS A C 1
ATOM 1384 O O . CYS A 1 171 ? 1.023 -4.272 -19.579 1.00 92.06 171 CYS A O 1
ATOM 1386 N N . PRO A 1 172 ? 2.060 -6.226 -20.021 1.00 94.81 172 PRO A N 1
ATOM 1387 C CA . PRO A 1 172 ? 2.731 -6.267 -18.726 1.00 94.81 172 PRO A CA 1
ATOM 1388 C C . PRO A 1 172 ? 3.572 -5.002 -18.516 1.00 94.81 172 PRO A C 1
ATOM 1390 O O . PRO A 1 172 ? 4.334 -4.597 -19.388 1.00 94.81 172 PRO A O 1
ATOM 1393 N N . THR A 1 173 ? 3.414 -4.367 -17.360 1.00 95.69 173 THR A N 1
ATOM 1394 C CA . THR A 1 173 ? 4.058 -3.096 -17.014 1.00 95.69 173 THR A CA 1
ATOM 1395 C C . THR A 1 173 ? 4.700 -3.226 -15.635 1.00 95.69 173 THR A C 1
ATOM 1397 O O . THR A 1 173 ? 4.035 -3.650 -14.690 1.00 95.69 173 THR A O 1
ATOM 1400 N N . ASP A 1 174 ? 5.972 -2.851 -15.496 1.00 96.69 174 ASP A N 1
ATOM 1401 C CA . ASP A 1 174 ? 6.674 -2.742 -14.207 1.00 96.69 174 ASP A CA 1
ATOM 1402 C C . ASP A 1 174 ? 7.691 -1.589 -14.279 1.00 96.69 174 ASP A C 1
ATOM 1404 O O . ASP A 1 174 ? 8.858 -1.773 -14.633 1.00 96.69 174 ASP A O 1
ATOM 1408 N N . LEU A 1 175 ? 7.209 -0.373 -14.009 1.00 97.62 175 LEU A N 1
ATOM 1409 C CA . LEU A 1 175 ? 7.956 0.877 -14.155 1.00 97.62 175 LEU A CA 1
ATOM 1410 C C . LEU A 1 175 ? 8.230 1.512 -12.791 1.00 97.62 175 LEU A C 1
ATOM 1412 O O . LEU A 1 175 ? 7.304 1.715 -12.003 1.00 97.62 175 LEU A O 1
ATOM 1416 N N . ILE A 1 176 ? 9.477 1.917 -12.546 1.00 97.56 176 ILE A N 1
ATOM 1417 C CA . ILE A 1 176 ? 9.845 2.818 -11.444 1.00 97.56 176 ILE A CA 1
ATOM 1418 C C . ILE A 1 176 ? 10.035 4.219 -12.024 1.00 97.56 176 ILE A C 1
ATOM 1420 O O . ILE A 1 176 ? 11.038 4.494 -12.672 1.00 97.56 176 ILE A O 1
ATOM 1424 N N . ILE A 1 177 ? 9.081 5.113 -11.782 1.00 97.94 177 ILE A N 1
ATOM 1425 C CA . ILE A 1 177 ? 9.023 6.456 -12.368 1.00 97.94 177 ILE A CA 1
ATOM 1426 C C . ILE A 1 177 ? 9.541 7.492 -11.364 1.00 97.94 177 ILE A C 1
ATOM 1428 O O . ILE A 1 177 ? 9.160 7.494 -10.188 1.00 97.94 177 ILE A O 1
ATOM 1432 N N . ASN A 1 178 ? 10.370 8.427 -11.831 1.00 96.69 178 ASN A N 1
ATOM 1433 C CA . ASN A 1 178 ? 10.887 9.557 -11.054 1.00 96.69 178 ASN A CA 1
ATOM 1434 C C . ASN A 1 178 ? 9.833 10.667 -10.921 1.00 96.69 178 ASN A C 1
ATOM 1436 O O . ASN A 1 178 ? 10.045 11.796 -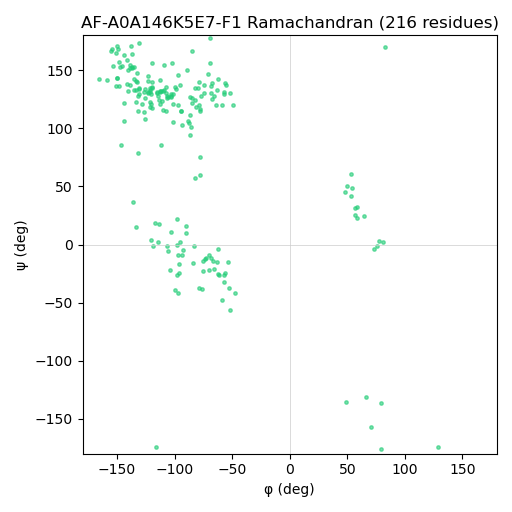11.356 1.00 96.69 178 ASN A O 1
ATOM 1440 N N . LYS A 1 179 ? 8.683 10.330 -10.329 1.00 95.19 179 LYS A N 1
ATOM 1441 C CA . LYS A 1 179 ? 7.562 11.239 -10.082 1.00 95.19 179 LYS A CA 1
ATOM 1442 C C . LYS A 1 179 ? 7.220 11.276 -8.595 1.00 95.19 179 LYS A C 1
ATOM 1444 O O . LYS A 1 179 ? 7.247 10.265 -7.898 1.00 95.19 179 LYS A O 1
ATOM 1449 N N . THR A 1 180 ? 6.897 12.474 -8.123 1.00 94.12 180 THR A N 1
ATOM 1450 C CA . THR A 1 180 ? 6.368 12.744 -6.783 1.00 94.12 180 THR A CA 1
ATOM 1451 C C . THR A 1 180 ? 5.234 13.765 -6.856 1.00 94.12 180 THR A C 1
ATOM 1453 O O . THR A 1 180 ? 4.985 14.358 -7.914 1.00 94.12 180 THR A O 1
ATOM 1456 N N . GLY A 1 181 ? 4.533 13.976 -5.746 1.00 94.88 181 GLY A N 1
ATOM 1457 C CA . GLY A 1 181 ? 3.437 14.926 -5.634 1.00 94.88 181 GLY A CA 1
ATOM 1458 C C . GLY A 1 181 ? 2.142 14.386 -6.228 1.00 94.88 181 GLY A C 1
ATOM 1459 O O . GLY A 1 181 ? 1.758 13.247 -5.968 1.00 94.88 181 GLY A O 1
ATOM 1460 N N . GLU A 1 182 ? 1.442 15.236 -6.977 1.00 96.69 182 GLU A N 1
ATOM 1461 C CA . GLU A 1 182 ? 0.142 14.911 -7.563 1.00 96.69 182 GLU A CA 1
ATOM 1462 C C . GLU A 1 182 ? 0.270 14.066 -8.836 1.00 96.69 182 GLU A C 1
ATOM 1464 O O . GLU A 1 182 ? 1.082 14.358 -9.722 1.00 96.69 182 GLU A O 1
ATOM 1469 N N . ILE A 1 183 ? -0.566 13.031 -8.906 1.00 97.00 183 ILE A N 1
ATOM 1470 C CA . ILE A 1 183 ? -0.750 12.131 -10.039 1.00 97.00 183 ILE A CA 1
ATOM 1471 C C . ILE A 1 183 ? -2.255 11.979 -10.253 1.00 97.00 183 ILE A C 1
ATOM 1473 O O . ILE A 1 183 ? -2.986 11.565 -9.347 1.00 97.00 183 ILE A O 1
ATOM 1477 N N . LEU A 1 184 ? -2.707 12.307 -11.457 1.00 96.12 184 LEU A N 1
ATOM 1478 C CA . LEU A 1 184 ? -4.087 12.152 -11.894 1.00 96.12 184 LEU A CA 1
ATOM 1479 C C . LEU A 1 184 ? -4.160 11.000 -12.887 1.00 96.12 184 LEU A C 1
ATOM 1481 O O . LEU A 1 184 ? -3.357 10.936 -13.817 1.00 96.12 184 LEU A O 1
ATOM 1485 N N . PHE A 1 185 ? -5.091 10.077 -12.678 1.00 94.94 185 PHE A N 1
ATOM 1486 C CA . PHE A 1 185 ? -5.228 8.917 -13.547 1.00 94.94 185 PHE A CA 1
ATOM 1487 C C . PHE A 1 185 ? -6.644 8.340 -13.560 1.00 94.94 185 PHE A C 1
ATOM 1489 O O . PHE A 1 185 ? -7.506 8.675 -12.738 1.00 94.94 185 PHE A O 1
ATOM 1496 N N . GLY A 1 186 ? -6.857 7.442 -14.518 1.00 90.88 186 GLY A N 1
ATOM 1497 C CA . GLY A 1 186 ? -8.142 6.815 -14.796 1.00 90.88 186 GLY A CA 1
ATOM 1498 C C . GLY A 1 186 ? -9.036 7.695 -15.668 1.00 90.88 186 GLY A C 1
ATOM 1499 O O . GLY A 1 186 ? -8.752 8.873 -15.869 1.00 90.88 186 GLY A O 1
ATOM 1500 N N . GLN A 1 187 ? -10.142 7.125 -16.147 1.00 86.00 187 GLN A N 1
ATOM 1501 C CA . GLN A 1 187 ? -11.061 7.801 -17.066 1.00 86.00 187 GLN A CA 1
ATOM 1502 C C . GLN A 1 187 ? -11.459 9.208 -16.580 1.00 86.00 187 GLN A C 1
ATOM 1504 O O . GLN A 1 187 ? -12.054 9.369 -15.506 1.00 86.00 187 GLN A O 1
ATOM 1509 N N . SER A 1 188 ? -11.143 10.219 -17.391 1.00 83.62 188 SER A N 1
ATOM 1510 C CA . SER A 1 188 ? -11.337 11.646 -17.111 1.00 83.62 188 SER A CA 1
ATOM 1511 C C . SER A 1 188 ? -10.616 12.148 -15.852 1.00 83.62 188 SER A C 1
ATOM 1513 O O . SER A 1 188 ? -11.135 13.028 -15.166 1.00 83.62 188 SER A O 1
ATOM 1515 N N . ASN A 1 189 ? -9.449 11.588 -15.512 1.00 84.50 189 ASN A N 1
ATOM 1516 C CA . ASN A 1 189 ? -8.619 11.993 -14.366 1.00 84.50 189 ASN A CA 1
ATOM 1517 C C . ASN A 1 189 ? -9.350 11.949 -13.010 1.00 84.50 189 ASN A C 1
ATOM 1519 O O . ASN A 1 189 ? -9.076 12.734 -12.101 1.00 84.50 189 ASN A O 1
ATOM 1523 N N . LYS A 1 190 ? -10.310 11.028 -12.855 1.00 88.81 190 LYS A N 1
ATOM 1524 C CA . LYS A 1 190 ? -11.181 10.963 -11.667 1.00 88.81 190 LYS A CA 1
ATOM 1525 C C . LYS A 1 190 ? -10.486 10.459 -10.401 1.00 88.81 190 LYS A C 1
ATOM 1527 O O . LYS A 1 190 ? -11.085 10.529 -9.324 1.00 88.81 190 LYS A O 1
ATOM 1532 N N . ILE A 1 191 ? -9.275 9.913 -10.502 1.00 94.19 191 ILE A N 1
ATOM 1533 C CA . ILE A 1 191 ? -8.506 9.449 -9.347 1.00 94.19 191 ILE A CA 1
ATOM 1534 C C . ILE A 1 191 ? -7.270 10.325 -9.199 1.00 94.19 191 ILE A C 1
ATOM 1536 O O . ILE A 1 191 ? -6.470 10.469 -10.117 1.00 94.19 191 ILE A O 1
ATOM 1540 N N . LYS A 1 192 ? -7.140 10.898 -8.002 1.00 96.69 192 LYS A N 1
ATOM 1541 C CA . LYS A 1 192 ? -6.020 11.730 -7.586 1.00 96.69 192 LYS A CA 1
ATOM 1542 C C . LYS A 1 192 ? -5.240 11.004 -6.499 1.00 96.69 192 LYS A C 1
ATOM 1544 O O . LYS A 1 192 ? -5.793 10.692 -5.445 1.00 96.69 192 LYS A O 1
ATOM 1549 N N . LEU A 1 193 ? -3.961 10.766 -6.760 1.00 97.06 193 LEU A N 1
ATOM 1550 C CA . LEU A 1 193 ? -2.979 10.290 -5.794 1.00 97.06 193 LEU A CA 1
ATOM 1551 C C . LEU A 1 193 ? -2.005 11.429 -5.494 1.00 97.06 193 LEU A C 1
ATOM 1553 O O . LEU A 1 193 ? -1.489 12.066 -6.407 1.00 97.06 193 LEU A O 1
ATOM 1557 N N . CYS A 1 194 ? -1.738 11.667 -4.213 1.00 97.25 194 CYS A N 1
ATOM 1558 C CA . CYS A 1 194 ? -0.705 12.591 -3.761 1.00 97.25 194 CYS A CA 1
ATOM 1559 C C . CYS A 1 194 ? 0.228 11.853 -2.805 1.00 97.25 194 CYS A C 1
ATOM 1561 O O . CYS A 1 194 ? -0.242 11.291 -1.817 1.00 97.25 194 CYS A O 1
ATOM 1563 N N . HIS A 1 195 ? 1.533 11.878 -3.067 1.00 96.69 195 HIS A N 1
ATOM 1564 C CA . HIS A 1 195 ? 2.533 11.341 -2.144 1.00 96.69 195 HIS A CA 1
ATOM 1565 C C . HIS A 1 195 ? 3.757 12.254 -2.049 1.00 96.69 195 HIS A C 1
ATOM 1567 O O . HIS A 1 195 ? 4.066 13.001 -2.973 1.00 96.69 195 HIS A O 1
ATOM 1573 N N . ASN A 1 196 ? 4.459 12.173 -0.921 1.00 94.88 196 ASN A N 1
ATOM 1574 C CA . ASN A 1 196 ? 5.710 12.886 -0.637 1.00 94.88 196 ASN A CA 1
ATOM 1575 C C . ASN A 1 196 ? 6.955 11.982 -0.760 1.00 94.88 196 ASN A C 1
ATOM 1577 O O . ASN A 1 196 ? 8.041 12.361 -0.335 1.00 94.88 196 ASN A O 1
ATOM 1581 N N . GLY A 1 197 ? 6.791 10.773 -1.308 1.00 93.25 197 GLY A N 1
ATOM 1582 C CA . GLY A 1 197 ? 7.901 9.872 -1.635 1.00 93.25 197 GLY A CA 1
ATOM 1583 C C . GLY A 1 197 ? 8.758 10.383 -2.800 1.00 93.25 197 GLY A C 1
ATOM 1584 O O . GLY A 1 197 ? 8.449 11.395 -3.418 1.00 93.25 197 GLY A O 1
ATOM 1585 N N . ASN A 1 198 ? 9.820 9.661 -3.139 1.00 93.94 198 ASN A N 1
ATOM 1586 C CA . ASN A 1 198 ? 10.758 10.046 -4.202 1.00 93.94 198 ASN A CA 1
ATOM 1587 C C . ASN A 1 198 ? 10.477 9.391 -5.568 1.00 93.94 198 ASN A C 1
ATOM 1589 O O . ASN A 1 198 ? 11.020 9.846 -6.573 1.00 93.94 198 ASN A O 1
ATOM 1593 N N . LYS A 1 199 ? 9.675 8.321 -5.606 1.00 96.62 199 LYS A N 1
ATOM 1594 C CA . LYS A 1 199 ? 9.355 7.545 -6.812 1.00 96.62 199 LYS A CA 1
ATOM 1595 C C . LYS A 1 199 ? 7.886 7.120 -6.805 1.00 96.62 199 LYS A C 1
ATOM 1597 O O . LYS A 1 199 ? 7.284 6.983 -5.738 1.00 96.62 199 LYS A O 1
ATOM 1602 N N . THR A 1 200 ? 7.360 6.810 -7.985 1.00 97.75 200 THR A N 1
ATOM 1603 C CA . THR A 1 200 ? 6.074 6.128 -8.181 1.00 97.75 200 THR A CA 1
ATOM 1604 C C . THR A 1 200 ? 6.315 4.824 -8.928 1.00 97.75 200 THR A C 1
ATOM 1606 O O . THR A 1 200 ? 7.027 4.820 -9.926 1.00 97.75 200 THR A O 1
ATOM 1609 N N . VAL A 1 201 ? 5.710 3.724 -8.479 1.00 97.25 201 VAL A N 1
ATOM 1610 C CA . VAL A 1 201 ? 5.752 2.447 -9.205 1.00 97.25 201 VAL A CA 1
ATOM 1611 C C . VAL A 1 201 ? 4.422 2.229 -9.912 1.00 97.25 201 VAL A C 1
ATOM 1613 O O . VAL A 1 201 ? 3.372 2.301 -9.273 1.00 97.25 201 VAL A O 1
ATOM 1616 N N . VAL A 1 202 ? 4.467 1.952 -11.214 1.00 96.88 202 VAL A N 1
ATOM 1617 C CA . VAL A 1 202 ? 3.300 1.512 -11.987 1.00 96.88 202 VAL A CA 1
ATOM 1618 C C . VAL A 1 202 ? 3.516 0.058 -12.361 1.00 96.88 202 VAL A C 1
ATOM 1620 O O . VAL A 1 202 ? 4.456 -0.270 -13.080 1.00 96.88 202 VAL A O 1
ATOM 1623 N N . TRP A 1 203 ? 2.648 -0.807 -11.844 1.00 96.31 203 TRP A N 1
ATOM 1624 C CA . TRP A 1 203 ? 2.747 -2.244 -12.040 1.00 96.31 203 TRP A CA 1
ATOM 1625 C C . TRP A 1 203 ? 1.402 -2.833 -12.458 1.00 96.31 203 TRP A C 1
ATOM 1627 O O . TRP A 1 203 ? 0.387 -2.624 -11.790 1.00 96.31 203 TRP A O 1
ATOM 1637 N N . ASN A 1 204 ? 1.407 -3.592 -13.549 1.00 95.19 204 ASN A N 1
ATOM 1638 C CA . ASN A 1 204 ? 0.288 -4.412 -13.982 1.00 95.19 204 ASN A CA 1
ATOM 1639 C C . ASN A 1 204 ? 0.826 -5.712 -14.605 1.00 95.19 204 ASN A C 1
ATOM 1641 O O . ASN A 1 204 ? 1.586 -5.641 -15.569 1.00 95.19 204 ASN A O 1
ATOM 1645 N N . PRO A 1 205 ? 0.453 -6.895 -14.090 1.00 91.88 205 PRO A N 1
ATOM 1646 C CA . PRO A 1 205 ? 0.957 -8.164 -14.613 1.00 91.88 205 PRO A CA 1
ATOM 1647 C C . PRO A 1 205 ? 0.311 -8.574 -15.946 1.00 91.88 205 PRO A C 1
ATOM 1649 O O . PRO A 1 205 ? 0.818 -9.468 -16.613 1.00 91.88 205 PRO A O 1
ATOM 1652 N N . TRP A 1 206 ? -0.799 -7.951 -16.349 1.00 90.38 206 TRP A N 1
ATOM 1653 C CA . TRP A 1 206 ? -1.549 -8.303 -17.554 1.00 90.38 206 TRP A CA 1
ATOM 1654 C C . TRP A 1 206 ? -1.829 -9.814 -17.637 1.00 90.38 206 TRP A C 1
ATOM 1656 O O . TRP A 1 206 ? -2.174 -10.431 -16.632 1.00 90.38 206 TRP A O 1
ATOM 1666 N N . GLN A 1 207 ? -1.646 -10.431 -18.807 1.00 85.62 207 GLN A N 1
ATOM 1667 C CA . GLN A 1 207 ? -1.811 -11.874 -19.013 1.00 85.62 207 GLN A CA 1
ATOM 1668 C C . GLN A 1 207 ? -0.936 -12.733 -18.075 1.00 85.62 207 GLN A C 1
ATOM 1670 O O . GLN A 1 207 ? -1.314 -13.864 -17.751 1.00 85.62 207 GLN A O 1
ATOM 1675 N N . ASP A 1 208 ? 0.187 -12.206 -17.564 1.00 85.06 208 ASP A N 1
ATOM 1676 C CA . ASP A 1 208 ? 1.026 -12.909 -16.584 1.00 85.06 208 ASP A CA 1
ATOM 1677 C C . ASP A 1 208 ? 0.368 -13.021 -15.200 1.00 85.06 208 ASP A C 1
ATOM 1679 O O . ASP A 1 208 ? 0.844 -13.789 -14.361 1.00 85.06 208 ASP A O 1
ATOM 1683 N N . ALA A 1 209 ? -0.763 -12.346 -14.955 1.00 82.06 209 ALA A N 1
ATOM 1684 C CA . ALA A 1 209 ? -1.583 -12.546 -13.759 1.00 82.06 209 ALA A CA 1
ATOM 1685 C C . ALA A 1 209 ? -1.939 -14.028 -13.551 1.00 82.06 209 ALA A C 1
ATOM 1687 O O . ALA A 1 209 ? -1.885 -14.525 -12.425 1.00 82.06 209 ALA A O 1
ATOM 1688 N N . SER A 1 210 ? -2.190 -14.757 -14.645 1.00 80.50 210 SER A N 1
ATOM 1689 C CA . SER A 1 210 ? -2.443 -16.206 -14.659 1.00 80.50 210 SER A CA 1
ATOM 1690 C C . SER A 1 210 ? -1.320 -17.048 -14.032 1.00 80.50 210 SER A C 1
ATOM 1692 O O . SER A 1 210 ? -1.570 -18.132 -13.501 1.00 80.50 210 SER A O 1
ATOM 1694 N N . LYS A 1 211 ? -0.078 -16.551 -14.041 1.00 80.81 211 LYS A N 1
ATOM 1695 C CA . LYS A 1 211 ? 1.095 -17.225 -13.457 1.00 80.81 211 LYS A CA 1
ATOM 1696 C C . LYS A 1 211 ? 1.227 -16.961 -11.957 1.00 80.81 211 LYS A C 1
ATO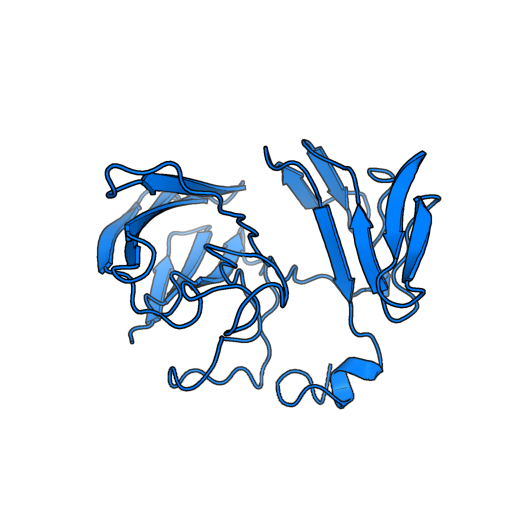M 1698 O O . LYS A 1 211 ? 1.945 -17.674 -11.260 1.00 80.81 211 LYS A O 1
ATOM 1703 N N . ILE A 1 212 ? 0.526 -15.959 -11.436 1.00 81.12 212 ILE A N 1
ATOM 1704 C CA . ILE A 1 212 ? 0.542 -15.589 -10.023 1.00 81.12 212 ILE A CA 1
ATOM 1705 C C . ILE A 1 212 ? -0.630 -16.305 -9.355 1.00 81.12 212 ILE A C 1
ATOM 1707 O O . ILE A 1 212 ? -1.781 -16.014 -9.656 1.00 81.12 212 ILE A O 1
ATOM 1711 N N . GLN A 1 213 ? -0.351 -17.233 -8.430 1.00 78.00 213 GLN A N 1
ATOM 1712 C CA . GLN A 1 213 ? -1.375 -18.088 -7.804 1.00 78.00 213 GLN A CA 1
ATOM 1713 C C . GLN A 1 213 ? -2.596 -17.305 -7.308 1.00 78.00 213 GLN A C 1
ATOM 1715 O O . GLN A 1 213 ? -3.729 -17.717 -7.545 1.00 78.00 213 GLN A O 1
ATOM 1720 N N . ASP A 1 214 ? -2.351 -16.144 -6.707 1.00 80.50 214 ASP A N 1
ATOM 1721 C CA . ASP A 1 214 ? -3.391 -15.309 -6.113 1.00 80.50 214 ASP A CA 1
ATOM 1722 C C . ASP A 1 214 ? -3.974 -14.292 -7.102 1.00 80.50 214 ASP A C 1
ATOM 1724 O O . ASP A 1 214 ? -4.686 -13.393 -6.682 1.00 80.50 214 ASP A O 1
ATOM 1728 N N . LEU A 1 215 ? -3.668 -14.378 -8.398 1.00 79.81 215 LEU A N 1
ATOM 1729 C CA . LEU A 1 215 ? -4.251 -13.567 -9.478 1.00 79.81 215 LEU A CA 1
ATOM 1730 C C . LEU A 1 215 ? -4.665 -14.427 -10.688 1.00 79.81 215 LEU A C 1
ATOM 1732 O O . LEU A 1 215 ? -4.962 -13.885 -11.745 1.00 79.81 215 LEU A O 1
ATOM 1736 N N . LYS A 1 216 ? -4.749 -15.757 -10.526 1.00 62.28 216 LYS A N 1
ATOM 1737 C CA . LYS A 1 216 ? -4.907 -16.758 -11.601 1.00 62.28 216 LYS A CA 1
ATOM 1738 C C . LYS A 1 216 ? -6.074 -16.557 -12.585 1.00 62.28 216 LYS A C 1
ATOM 1740 O O . LYS A 1 216 ? -6.081 -17.191 -13.633 1.00 62.28 216 LYS A O 1
ATOM 1745 N N . HIS A 1 217 ? -7.049 -15.708 -12.261 1.00 57.66 217 HIS A N 1
ATOM 1746 C CA . HIS A 1 217 ? -8.210 -15.415 -13.112 1.00 57.66 217 HIS A CA 1
ATOM 1747 C C . HIS A 1 217 ? -8.532 -13.914 -13.160 1.00 57.66 217 HIS A C 1
ATOM 1749 O O . HIS A 1 217 ? -9.710 -13.540 -13.099 1.00 57.66 217 HIS A O 1
ATOM 1755 N N . TYR A 1 218 ? -7.488 -13.084 -13.149 1.00 55.75 218 TYR A N 1
ATOM 1756 C CA . TYR A 1 218 ? -7.561 -11.662 -13.472 1.00 55.75 218 TYR A CA 1
ATOM 1757 C C . TYR A 1 218 ? -7.240 -11.454 -14.952 1.00 55.75 218 TYR A C 1
ATOM 1759 O O . TYR A 1 218 ? -6.309 -12.137 -15.435 1.00 55.75 218 TYR A O 1
#